Protein AF-A0A7W9EIJ4-F1 (afdb_monomer_lite)

InterPro domains:
  IPR002109 Glutaredoxin [PF00462] (8-67)
  IPR005183 Domain of unknown function DUF305, CopM-like [PF03713] (268-328)
  IPR009908 Methylamine utilisation protein, MauE [PF07291] (119-241)
  IPR012347 Ferritin-like [G3DSA:1.20.1260.10] (232-323)
  IPR014025 Glutaredoxin subgroup [PR00160] (9-27)
  IPR014025 Glutaredoxin subgroup [PR00160] (50-63)
  IPR014025 Glutaredoxin subgroup [PR00160] (64-77)
  IPR036249 Thioredoxin-like superfamily [SSF52833] (5-75)

Sequence (332 aa):
MTRTATLYRMVMPGHTCPYGLKARHLLRRKGYVVDDHWLTTREETDAFKAQYGVATTPQVFIDGERIGGHDDLRRFLGLKVADPKATTYRPVAILFALTALMALAASYAAYGDALTARAGEWFVAFSMVVLALLKLQNVDRFATMFLNYDLLARRWVRYGHVYPYAEGLAGLLMVAGIATWASVPIALFIGTIGAVSVFKAVYLDKRELKCACVGGDSNVPLGFVSLTENLMMIAMALWMTAGALGWTPHVAPPTAHGMTMPTSGDPDTAFMQGMIPHHRSAIDMAKVALRDGKDPDVRALAADVIRAQDAEIAQMQAWLARRGQPAGGMAH

pLDDT: mean 87.44, std 13.26, range [30.02, 98.31]

Foldseek 3Di:
DQWEKEKEFEDEVVDGDPQSVVQVVVCVVVRYDYRYHYDHDPVSVVVVCVVVVHPDDTWMDTPNHTQGTSQSSCVVVVHDDDDLLDADCVVVVVLLVVQLVVLLVVCCVQPVGSDDPSSVLSSLLSSLQVLLVQCVVDQVLLLVQCCVFQPVCVVPVVCSSCLSVLSNVLSVCSNVVHPLVRSLVSLQVSLVSQLVRLCCVCVVVVDFGADSSRNNSHSHTNRPSSNVSSVSSNVSSVVSVCVVVVNDPPPRRVDPFQDPQDPDPDPVLSVLLRLLRVLVVLLVVLVCCCVPNDDPVSVVVSVVSNVVSVVSNVVSCVVCVVVVHHNNDDDD

Radius of gyration: 30.46 Å; chains: 1; bounding box: 67×41×87 Å

Organism: NCBI:txid1241761

Secondary structure (DSSP, 8-state):
--EEEEEEEEEETTEE-HHHHHHHHHHHHTTEEEEEEEE-SHHHHHHHHHHHT-SSS-EEEETTEEEESHHHHHHHTTPPPP-TTS---HHHHHHHHHHHHHHHHHHHHHHS-SS-HHHHHHHHHHHHHHHHHHHHTTHHHHHHHHTTT-HHHHH-HHHHHHHHHHHHHHHHHHHHT--HHHHHHHHHHHHHHHHHHHIIIIIIS----B-GGG-S----BHHHHHHHHHHHHHHHHHHHHHHHTT-S-----S--TT------SSHHHHHHHHHHHHHHHHHHHHHHHHHH---HHHHHHHHHHHHHHHHHHHHHHHHHHTTT--------

Structure (mmCIF, N/CA/C/O backbone):
data_AF-A0A7W9EIJ4-F1
#
_entry.id   AF-A0A7W9EIJ4-F1
#
loop_
_atom_site.group_PDB
_atom_site.id
_atom_site.type_symbol
_atom_site.label_atom_id
_atom_site.label_alt_id
_atom_site.label_comp_id
_atom_site.label_asym_id
_atom_site.label_entity_id
_atom_site.label_seq_id
_atom_site.pdbx_PDB_ins_code
_atom_site.Cartn_x
_atom_site.Cartn_y
_atom_site.Cartn_z
_atom_site.occupancy
_atom_site.B_iso_or_equiv
_atom_site.auth_seq_id
_atom_site.auth_comp_id
_atom_site.auth_asym_id
_atom_site.auth_atom_id
_atom_site.pdbx_PDB_model_num
ATOM 1 N N . MET A 1 1 ? -7.749 14.554 48.261 1.00 63.03 1 MET A N 1
ATOM 2 C CA . MET A 1 1 ? -8.681 13.410 48.188 1.00 63.03 1 MET A CA 1
ATOM 3 C C . MET A 1 1 ? -8.176 12.451 47.131 1.00 63.03 1 MET A C 1
ATOM 5 O O . MET A 1 1 ? -7.943 12.874 46.003 1.00 63.03 1 MET A O 1
ATOM 9 N N . THR A 1 2 ? -7.924 11.204 47.511 1.00 74.44 2 THR A N 1
ATOM 10 C CA . THR A 1 2 ? -7.477 10.150 46.598 1.00 74.44 2 THR A CA 1
ATOM 11 C C . THR A 1 2 ? -8.658 9.757 45.718 1.00 74.44 2 THR A C 1
ATOM 13 O O . THR A 1 2 ? -9.680 9.327 46.240 1.00 74.44 2 THR A O 1
ATOM 16 N N . ARG A 1 3 ? -8.560 9.955 44.400 1.00 88.44 3 ARG A N 1
ATOM 17 C CA . ARG A 1 3 ? -9.637 9.570 43.478 1.00 88.44 3 ARG A CA 1
ATOM 18 C C . ARG A 1 3 ? -9.568 8.065 43.254 1.00 88.44 3 ARG A C 1
ATOM 20 O O . ARG A 1 3 ? -8.516 7.568 42.854 1.00 88.44 3 ARG A O 1
ATOM 27 N N . THR A 1 4 ? -10.649 7.344 43.515 1.00 93.69 4 THR A N 1
ATOM 28 C CA . THR A 1 4 ? -10.731 5.892 43.313 1.00 93.69 4 THR A CA 1
ATOM 29 C C . THR A 1 4 ? -11.574 5.578 42.081 1.00 93.69 4 THR A C 1
ATOM 31 O O . THR A 1 4 ? -12.475 6.328 41.714 1.00 93.69 4 THR A O 1
ATOM 34 N N . ALA A 1 5 ? -11.240 4.493 41.390 1.00 96.00 5 ALA A N 1
ATOM 35 C CA . ALA A 1 5 ? -12.020 3.993 40.267 1.00 96.00 5 ALA A CA 1
ATOM 36 C C . ALA A 1 5 ? -12.048 2.468 40.303 1.00 96.00 5 ALA A C 1
ATOM 38 O O . ALA A 1 5 ? -10.995 1.844 40.432 1.00 96.00 5 ALA A O 1
ATOM 39 N N . THR A 1 6 ? -13.223 1.877 40.134 1.00 97.06 6 THR A N 1
ATOM 40 C CA . THR A 1 6 ? -13.386 0.426 40.020 1.00 97.06 6 THR A CA 1
ATOM 41 C C . THR A 1 6 ? -13.463 0.048 38.547 1.00 97.06 6 THR A C 1
ATOM 43 O O . THR A 1 6 ? -14.187 0.661 37.763 1.00 97.06 6 THR A O 1
ATOM 46 N N . LEU A 1 7 ? -12.684 -0.948 38.142 1.00 96.44 7 LEU A N 1
ATOM 47 C CA . LEU A 1 7 ? -12.596 -1.423 36.769 1.00 96.44 7 LEU A CA 1
ATOM 48 C C . LEU A 1 7 ? -12.896 -2.915 36.734 1.00 96.44 7 LEU A C 1
ATOM 50 O O . LEU A 1 7 ? -12.119 -3.700 37.258 1.00 96.44 7 LEU A O 1
ATOM 54 N N . TYR A 1 8 ? -13.951 -3.299 36.024 1.00 96.50 8 TYR A N 1
ATOM 55 C CA . TYR A 1 8 ? -14.236 -4.694 35.704 1.00 96.50 8 TYR A CA 1
ATOM 56 C C . TYR A 1 8 ? -13.719 -5.006 34.303 1.00 96.50 8 TYR A C 1
ATOM 58 O O . TYR A 1 8 ? -14.114 -4.355 33.328 1.00 96.50 8 TYR A O 1
ATOM 66 N N . ARG A 1 9 ? -12.824 -5.989 34.168 1.00 95.44 9 ARG A N 1
ATOM 67 C CA . ARG A 1 9 ? -12.266 -6.399 32.868 1.00 95.44 9 ARG A CA 1
ATOM 68 C C . ARG A 1 9 ? -12.019 -7.900 32.788 1.00 95.44 9 ARG A C 1
ATOM 70 O O . ARG A 1 9 ? -11.660 -8.530 33.772 1.00 95.44 9 ARG A O 1
ATOM 77 N N . MET A 1 10 ? -12.118 -8.448 31.579 1.00 93.69 10 MET A N 1
ATOM 78 C CA . MET A 1 10 ? -11.811 -9.859 31.336 1.00 93.69 10 MET A CA 1
ATOM 79 C C . MET A 1 10 ? -10.308 -10.137 31.438 1.00 93.69 10 MET A C 1
ATOM 81 O O . MET A 1 10 ? -9.500 -9.486 30.754 1.00 93.69 10 MET A O 1
ATOM 85 N N . VAL A 1 11 ? -9.960 -11.129 32.258 1.00 93.44 11 VAL A N 1
ATOM 86 C CA . VAL A 1 11 ? -8.610 -11.682 32.434 1.00 93.44 11 VAL A CA 1
ATOM 87 C C . VAL A 1 11 ? -8.733 -13.196 32.569 1.00 93.44 11 VAL A C 1
ATOM 89 O O . VAL A 1 11 ? -8.741 -13.740 33.667 1.00 93.44 11 VAL A O 1
ATOM 92 N N . MET A 1 12 ? -8.867 -13.874 31.435 1.00 91.38 12 MET A N 1
ATOM 93 C CA . MET A 1 12 ? -8.985 -15.331 31.371 1.00 91.38 12 MET A CA 1
ATOM 94 C C . MET A 1 12 ? -7.618 -15.953 31.043 1.00 91.38 12 MET A C 1
ATOM 96 O O . MET A 1 12 ? -6.751 -15.263 30.484 1.00 91.38 12 MET A O 1
ATOM 100 N N . PRO A 1 13 ? -7.406 -17.254 31.310 1.00 89.19 13 PRO A N 1
ATOM 101 C CA . PRO A 1 13 ? -6.219 -17.962 30.838 1.00 89.19 13 PRO A CA 1
ATOM 102 C C . PRO A 1 13 ? -6.041 -17.781 29.321 1.00 89.19 13 PRO A C 1
ATOM 104 O O . PRO A 1 13 ? -6.929 -18.100 28.536 1.00 89.19 13 PRO A O 1
ATOM 107 N N . GLY A 1 14 ? -4.915 -17.197 28.902 1.00 85.12 14 GLY A N 1
ATOM 108 C CA . GLY A 1 14 ? -4.609 -16.940 27.488 1.00 85.12 14 GLY A CA 1
ATOM 109 C C . GLY A 1 14 ? -5.366 -15.776 26.828 1.00 85.12 14 GLY A C 1
ATOM 110 O O . GLY A 1 14 ? -5.113 -15.489 25.659 1.00 85.12 14 GLY A O 1
ATOM 111 N N . HIS A 1 15 ? -6.251 -15.061 27.535 1.00 85.19 15 HIS A N 1
ATOM 112 C CA . HIS A 1 15 ? -6.995 -13.937 26.960 1.00 85.19 15 HIS A CA 1
ATOM 113 C C . HIS A 1 15 ? -7.136 -12.761 27.935 1.00 85.19 15 HIS A C 1
ATOM 115 O O . HIS A 1 15 ? -7.876 -12.814 28.916 1.00 85.19 15 HIS A O 1
ATOM 121 N N . THR A 1 16 ? -6.469 -11.647 27.625 1.00 87.75 16 THR A N 1
ATOM 122 C CA . THR A 1 16 ? -6.599 -10.382 28.365 1.00 87.75 16 THR A CA 1
ATOM 123 C C . THR A 1 16 ? -7.270 -9.330 27.496 1.00 87.75 16 THR A C 1
ATOM 125 O O . THR A 1 16 ? -6.800 -9.051 26.395 1.00 87.75 16 THR A O 1
ATOM 128 N N . CYS A 1 17 ? -8.327 -8.691 28.008 1.00 89.25 17 CYS A N 1
ATOM 129 C CA . CYS A 1 17 ? -9.032 -7.636 27.281 1.00 89.25 17 CYS A CA 1
ATOM 130 C C . CYS A 1 17 ? -8.118 -6.414 27.018 1.00 89.25 17 CYS A C 1
ATOM 132 O O . CYS A 1 17 ? -7.748 -5.712 27.972 1.00 89.25 17 CYS A O 1
ATOM 134 N N . PRO A 1 18 ? -7.811 -6.069 25.747 1.00 93.06 18 PRO A N 1
ATOM 135 C CA . PRO A 1 18 ? -6.939 -4.936 25.428 1.00 93.06 18 PRO A CA 1
ATOM 136 C C . PRO A 1 18 ? -7.525 -3.588 25.868 1.00 93.06 18 PRO A C 1
ATOM 138 O O . PRO A 1 18 ? -6.804 -2.712 26.345 1.00 93.06 18 PRO A O 1
ATOM 141 N N . TYR A 1 19 ? -8.844 -3.413 25.744 1.00 93.06 19 TYR A N 1
ATOM 142 C CA . TYR A 1 19 ? -9.528 -2.187 26.162 1.00 93.06 19 TYR A CA 1
ATOM 143 C C . TYR A 1 19 ? -9.568 -2.035 27.684 1.00 93.06 19 TYR A C 1
ATOM 145 O O . TYR A 1 19 ? -9.434 -0.916 28.179 1.00 93.06 19 TYR A O 1
ATOM 153 N N . GLY A 1 20 ? -9.663 -3.141 28.431 1.00 94.44 20 GLY A N 1
ATOM 154 C CA . GLY A 1 20 ? -9.533 -3.137 29.891 1.00 94.44 20 GLY A CA 1
ATOM 155 C C . GLY A 1 20 ? -8.155 -2.664 30.335 1.00 94.44 20 GLY A C 1
ATOM 156 O O . GLY A 1 20 ? -8.043 -1.793 31.196 1.00 94.44 20 GLY A O 1
ATOM 157 N N . LEU A 1 21 ? -7.099 -3.150 29.678 1.00 94.62 21 LEU A N 1
ATOM 158 C CA . LEU A 1 21 ? -5.735 -2.699 29.949 1.00 94.62 21 LEU A CA 1
ATOM 159 C C . LEU A 1 21 ? -5.548 -1.203 29.638 1.00 94.62 21 LEU A C 1
ATOM 161 O O . LEU A 1 21 ? -4.970 -0.472 30.448 1.00 94.62 21 LEU A O 1
ATOM 165 N N . LYS A 1 22 ? -6.084 -0.728 28.504 1.00 95.12 22 LYS A N 1
ATOM 166 C CA . LYS A 1 22 ? -6.071 0.699 28.135 1.00 95.12 22 LYS A CA 1
ATOM 167 C C . LYS A 1 22 ? -6.831 1.564 29.145 1.00 95.12 22 LYS A C 1
ATOM 169 O O . LYS A 1 22 ? -6.337 2.632 29.501 1.00 95.12 22 LYS A O 1
ATOM 174 N N . ALA A 1 23 ? -7.996 1.118 29.620 1.00 95.75 23 ALA A N 1
ATOM 175 C CA . ALA A 1 23 ? -8.781 1.820 30.636 1.00 95.75 23 ALA A CA 1
ATOM 176 C C . ALA A 1 23 ? -8.025 1.910 31.970 1.00 95.75 23 ALA A C 1
ATOM 178 O O . ALA A 1 23 ? -7.868 3.007 32.505 1.00 95.75 23 ALA A O 1
ATOM 179 N N . ARG A 1 24 ? -7.447 0.796 32.441 1.00 96.06 24 ARG A N 1
ATOM 180 C CA . ARG A 1 24 ? -6.616 0.758 33.655 1.00 96.06 24 ARG A CA 1
ATOM 181 C C . ARG A 1 24 ? -5.449 1.737 33.584 1.00 96.06 24 ARG A C 1
ATOM 183 O O . ARG A 1 24 ? -5.210 2.498 34.519 1.00 96.06 24 ARG A O 1
ATOM 190 N N . HIS A 1 25 ? -4.716 1.719 32.472 1.00 96.00 25 HIS A N 1
ATOM 191 C CA . HIS A 1 25 ? -3.575 2.608 32.269 1.00 96.00 25 HIS A CA 1
ATOM 192 C C . HIS A 1 25 ? -4.005 4.081 32.216 1.00 96.00 25 HIS A C 1
ATOM 194 O O . HIS A 1 25 ? -3.347 4.943 32.797 1.00 96.00 25 HIS A O 1
ATOM 200 N N . LEU A 1 26 ? -5.123 4.378 31.549 1.00 95.38 26 LEU A N 1
ATOM 201 C CA . LEU A 1 26 ? -5.664 5.731 31.461 1.00 95.38 26 LEU A CA 1
ATOM 202 C C . LEU A 1 26 ? -6.074 6.284 32.836 1.00 95.38 26 LEU A C 1
ATOM 204 O O . LEU A 1 26 ? -5.702 7.411 33.160 1.00 95.38 26 LEU A O 1
ATOM 208 N N . LEU A 1 27 ? -6.776 5.486 33.645 1.00 95.75 27 LEU A N 1
ATOM 209 C CA . LEU A 1 27 ? -7.162 5.843 35.013 1.00 95.75 27 LEU A CA 1
ATOM 210 C C . LEU A 1 27 ? -5.932 6.149 35.877 1.00 95.75 27 LEU A C 1
ATOM 212 O O . LEU A 1 27 ? -5.838 7.233 36.453 1.00 95.75 27 LEU A O 1
ATOM 216 N N . ARG A 1 28 ? -4.933 5.253 35.878 1.00 95.50 28 ARG A N 1
ATOM 217 C CA . ARG A 1 28 ? -3.674 5.464 36.613 1.00 95.50 28 ARG A CA 1
ATOM 218 C C . ARG A 1 28 ? -2.953 6.740 36.173 1.00 95.50 28 ARG A C 1
ATOM 220 O O . ARG A 1 28 ? -2.532 7.525 37.015 1.00 95.50 28 ARG A O 1
ATOM 227 N N . ARG A 1 29 ? -2.872 7.009 34.862 1.00 95.81 29 ARG A N 1
ATOM 228 C CA . ARG A 1 29 ? -2.249 8.235 34.323 1.00 95.81 29 ARG A CA 1
ATOM 229 C C . ARG A 1 29 ? -2.971 9.516 34.762 1.00 95.81 29 ARG A C 1
ATOM 231 O O . ARG A 1 29 ? -2.346 10.569 34.832 1.00 95.81 29 ARG A O 1
ATOM 238 N N . LYS A 1 30 ? -4.276 9.447 35.033 1.00 94.31 30 LYS A N 1
ATOM 239 C CA . LYS A 1 30 ? -5.084 10.569 35.537 1.00 94.31 30 LYS A CA 1
ATOM 240 C C . LYS A 1 30 ? -5.108 10.666 37.069 1.00 94.31 30 LYS A C 1
ATOM 242 O O . LYS A 1 30 ? -5.844 11.494 37.597 1.00 94.31 30 LYS A O 1
ATOM 247 N N . GLY A 1 31 ? -4.292 9.869 37.763 1.00 94.06 31 GLY A N 1
ATOM 248 C CA . GLY A 1 31 ? -4.137 9.919 39.217 1.00 94.06 31 GLY A CA 1
ATOM 249 C C . GLY A 1 31 ? -5.195 9.139 39.997 1.00 94.06 31 GLY A C 1
ATOM 250 O O . GLY A 1 31 ? -5.331 9.364 41.196 1.00 94.06 31 GLY A O 1
ATOM 251 N N . TYR A 1 32 ? -5.945 8.244 39.343 1.00 95.44 32 TYR A N 1
ATOM 252 C CA . TYR A 1 32 ? -6.884 7.362 40.035 1.00 95.44 32 TYR A CA 1
ATOM 253 C C . TYR A 1 32 ? -6.162 6.155 40.637 1.00 95.44 32 TYR A C 1
ATOM 255 O O . TYR A 1 32 ? -5.349 5.503 39.972 1.00 95.44 32 TYR A O 1
ATOM 263 N N . VAL A 1 33 ? -6.528 5.810 41.868 1.00 95.06 33 VAL A N 1
ATOM 264 C CA . VAL A 1 33 ? -6.265 4.492 42.450 1.00 95.06 33 VAL A CA 1
ATOM 265 C C . VAL A 1 33 ? -7.294 3.530 41.872 1.00 95.06 33 VAL A C 1
ATOM 267 O O . VAL A 1 33 ? -8.496 3.728 42.039 1.00 95.06 33 VAL A O 1
ATOM 270 N N . VAL A 1 34 ? -6.817 2.527 41.136 1.00 95.81 34 VAL A N 1
ATOM 271 C CA . VAL A 1 34 ? -7.685 1.600 40.404 1.00 95.81 34 VAL A CA 1
ATOM 272 C C . VAL A 1 34 ? -7.869 0.318 41.197 1.00 95.81 34 VAL A C 1
ATOM 274 O O . VAL A 1 34 ? -6.896 -0.408 41.403 1.00 95.81 34 VAL A O 1
ATOM 277 N N . ASP A 1 35 ? -9.113 0.044 41.559 1.00 95.94 35 ASP A N 1
ATOM 278 C CA . ASP A 1 35 ? -9.588 -1.243 42.047 1.00 95.94 35 ASP A CA 1
ATOM 279 C C . ASP A 1 35 ? -9.933 -2.134 40.836 1.00 95.94 35 ASP A C 1
ATOM 281 O O . ASP A 1 35 ? -10.891 -1.875 40.108 1.00 95.94 35 ASP A O 1
ATOM 285 N N . ASP A 1 36 ? -9.068 -3.104 40.526 1.00 95.12 36 ASP A N 1
ATOM 286 C CA . ASP A 1 36 ? -9.065 -3.870 39.266 1.00 95.12 36 ASP A CA 1
ATOM 287 C C . ASP A 1 36 ? -9.700 -5.256 39.467 1.00 95.12 36 ASP A C 1
ATOM 289 O O . ASP A 1 36 ? -9.018 -6.199 39.863 1.00 95.12 36 ASP A O 1
ATOM 293 N N . HIS A 1 37 ? -10.994 -5.376 39.162 1.00 95.19 37 HIS A N 1
ATOM 294 C CA . HIS A 1 37 ? -11.785 -6.606 39.265 1.00 95.19 37 HIS A CA 1
ATOM 295 C C . HIS A 1 37 ? -11.682 -7.425 37.981 1.00 95.19 37 HIS A C 1
ATOM 297 O O . HIS A 1 37 ? -11.962 -6.947 36.873 1.00 95.19 37 HIS A O 1
ATOM 303 N N . TRP A 1 38 ? -11.254 -8.676 38.119 1.00 95.69 38 TRP A N 1
ATOM 304 C CA . TRP A 1 38 ? -11.012 -9.560 36.985 1.00 95.69 38 TRP A CA 1
ATOM 305 C C . TRP A 1 38 ? -12.171 -10.514 36.793 1.00 95.69 38 TRP A C 1
ATOM 307 O O . TRP A 1 38 ? -12.481 -11.285 37.686 1.00 95.69 38 TRP A O 1
ATOM 317 N N . LEU A 1 39 ? -12.726 -10.499 35.586 1.00 94.44 39 LEU A N 1
ATOM 318 C CA . LEU A 1 39 ? -13.671 -11.504 35.125 1.00 94.44 39 LEU A CA 1
ATOM 319 C C . LEU A 1 39 ? -12.850 -12.629 34.487 1.00 94.44 39 LEU A C 1
ATOM 321 O O . LEU A 1 39 ? -12.2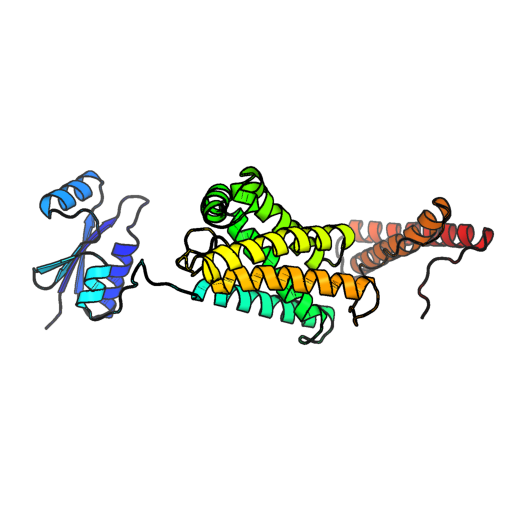67 -12.455 33.410 1.00 94.44 39 LEU A O 1
ATOM 325 N N . THR A 1 40 ? -12.721 -13.739 35.202 1.00 94.50 40 THR A N 1
ATOM 326 C CA . THR A 1 40 ? -11.776 -14.828 34.901 1.00 94.50 40 THR A CA 1
ATOM 327 C C . THR A 1 40 ? -12.394 -15.974 34.111 1.00 94.50 40 THR A C 1
ATOM 329 O O . THR A 1 40 ? -11.665 -16.770 33.515 1.00 94.50 40 THR A O 1
ATOM 332 N N . THR A 1 41 ? -13.726 -16.022 34.038 1.00 93.81 41 THR A N 1
ATOM 333 C CA . THR A 1 41 ? -14.488 -17.009 33.262 1.00 93.81 41 THR A CA 1
ATOM 334 C C . THR A 1 41 ? -15.502 -16.338 32.333 1.00 93.81 41 THR A C 1
ATOM 336 O O . THR A 1 41 ? -15.840 -15.154 32.481 1.00 93.81 41 THR A O 1
ATOM 339 N N . ARG A 1 42 ? -15.990 -17.085 31.335 1.00 91.19 42 ARG A N 1
ATOM 340 C CA . ARG A 1 42 ? -17.031 -16.595 30.421 1.00 91.19 42 ARG A CA 1
ATOM 341 C C . ARG A 1 42 ? -18.359 -16.447 31.157 1.00 91.19 42 ARG A C 1
ATOM 343 O O . ARG A 1 42 ? -19.038 -15.448 30.963 1.00 91.19 42 ARG A O 1
ATOM 350 N N . GLU A 1 43 ? -18.671 -17.390 32.033 1.00 94.00 43 GLU A N 1
ATOM 351 C CA . GLU A 1 43 ? -19.866 -17.413 32.871 1.00 94.00 43 GLU A CA 1
ATOM 352 C C . GLU A 1 43 ? -19.908 -16.183 33.781 1.00 94.00 43 GLU A C 1
ATOM 354 O O . GLU A 1 43 ? -20.916 -15.488 33.826 1.00 94.00 43 GLU A O 1
ATOM 359 N N . GLU A 1 44 ? -18.790 -15.851 34.432 1.00 94.06 44 GLU A N 1
ATOM 360 C CA . GLU A 1 44 ? -18.657 -14.639 35.247 1.00 94.06 44 GLU A CA 1
ATOM 361 C C . GLU A 1 44 ? -18.811 -13.369 34.401 1.00 94.06 44 GLU A C 1
ATOM 363 O O . GLU A 1 44 ? -19.486 -12.420 34.798 1.00 94.06 44 GLU A O 1
ATOM 368 N N . THR A 1 45 ? -18.228 -13.358 33.200 1.00 92.44 45 THR A N 1
ATOM 369 C CA . THR A 1 45 ? -18.349 -12.227 32.273 1.00 92.44 45 THR A CA 1
ATOM 370 C C . THR A 1 45 ? -19.793 -12.017 31.821 1.00 92.44 45 THR A C 1
ATOM 372 O O . THR A 1 45 ? -20.271 -10.883 31.781 1.00 92.44 45 THR A O 1
ATOM 375 N N . ASP A 1 46 ? -20.490 -13.092 31.465 1.00 94.31 46 ASP A N 1
ATOM 376 C CA . ASP A 1 46 ? -21.864 -13.041 30.976 1.00 94.31 46 ASP A CA 1
ATOM 377 C C . ASP A 1 46 ? -22.844 -12.746 32.130 1.00 94.31 46 ASP A C 1
ATOM 379 O O . ASP A 1 46 ? -23.767 -11.950 31.952 1.00 94.31 46 ASP A O 1
ATOM 383 N N . ALA A 1 47 ? -22.578 -13.250 33.342 1.00 95.25 47 ALA A N 1
ATOM 384 C CA . ALA A 1 47 ? -23.300 -12.879 34.559 1.00 95.25 47 ALA A CA 1
ATOM 385 C C . ALA A 1 47 ? -23.126 -11.391 34.899 1.00 95.25 47 ALA A C 1
ATOM 387 O O . ALA A 1 47 ? -24.112 -10.701 35.148 1.00 95.25 47 ALA A O 1
ATOM 388 N N . PHE A 1 48 ? -21.899 -10.864 34.834 1.00 95.25 48 PHE A N 1
ATOM 389 C CA . PHE A 1 48 ? -21.624 -9.440 35.032 1.00 95.25 48 PHE A CA 1
ATOM 390 C C . PHE A 1 48 ? -22.366 -8.576 34.001 1.00 95.25 48 PHE A C 1
ATOM 392 O O . PHE A 1 48 ? -23.016 -7.586 34.345 1.00 95.25 48 PHE A O 1
ATOM 399 N N . LYS A 1 49 ? -22.318 -8.966 32.721 1.00 94.50 49 LYS A N 1
ATOM 400 C CA . LYS A 1 49 ? -23.054 -8.283 31.649 1.00 94.50 49 LYS A CA 1
ATOM 401 C C . LYS A 1 49 ? -24.557 -8.270 31.900 1.00 94.50 49 LYS A C 1
ATOM 403 O O . LYS A 1 49 ? -25.177 -7.225 31.717 1.00 94.50 49 LYS A O 1
ATOM 408 N N . ALA A 1 50 ? -25.125 -9.391 32.340 1.00 95.19 50 ALA A N 1
ATOM 409 C CA . ALA A 1 50 ? -26.540 -9.496 32.676 1.00 95.19 50 ALA A CA 1
ATOM 410 C C . ALA A 1 50 ? -26.902 -8.631 33.893 1.00 95.19 50 ALA A C 1
ATOM 412 O O . ALA A 1 50 ? -27.846 -7.849 33.820 1.00 95.19 50 ALA A O 1
ATOM 413 N N . GLN A 1 51 ? -26.112 -8.703 34.969 1.00 94.31 51 GLN A N 1
ATOM 414 C CA . GLN A 1 51 ? -26.324 -7.945 36.204 1.00 94.31 51 GLN A CA 1
ATOM 415 C C . GLN A 1 51 ? -26.356 -6.434 35.958 1.00 94.31 51 GLN A C 1
ATOM 417 O O . GLN A 1 51 ? -27.219 -5.736 36.484 1.00 94.31 51 GLN A O 1
ATOM 422 N N . TYR A 1 52 ? -25.420 -5.923 35.156 1.00 92.12 52 TYR A N 1
ATOM 423 C CA . TYR A 1 52 ? -25.323 -4.492 34.870 1.00 92.12 52 TYR A CA 1
ATOM 424 C C . TYR A 1 52 ? -26.044 -4.081 33.576 1.00 92.12 52 TYR A C 1
ATOM 426 O O . TYR A 1 52 ? -26.050 -2.897 33.239 1.00 92.12 52 TYR A O 1
ATOM 434 N N . GLY A 1 53 ? -26.648 -5.011 32.833 1.00 93.94 53 GLY A N 1
ATOM 435 C CA . GLY A 1 53 ? -27.320 -4.727 31.561 1.00 93.94 53 GLY A CA 1
ATOM 436 C C . GLY A 1 53 ? -26.391 -4.119 30.501 1.00 93.94 53 GLY A C 1
ATOM 437 O O . GLY A 1 53 ? -26.767 -3.165 29.821 1.00 93.94 53 GLY A O 1
ATOM 438 N N . VAL A 1 54 ? -25.155 -4.615 30.390 1.00 92.50 54 VAL A N 1
ATOM 439 C CA . VAL A 1 54 ? -24.143 -4.119 29.439 1.00 92.50 54 VAL A CA 1
ATOM 440 C C . VAL A 1 54 ? -23.781 -5.181 28.408 1.00 92.50 54 VAL A C 1
ATOM 442 O O . VAL A 1 54 ? -23.661 -6.359 28.722 1.00 92.50 54 VAL A O 1
ATOM 445 N N . ALA A 1 55 ? -23.544 -4.771 27.162 1.00 90.62 55 ALA A N 1
ATOM 446 C CA . ALA A 1 55 ? -23.164 -5.704 26.098 1.00 90.62 55 ALA A CA 1
ATOM 447 C C . ALA A 1 55 ? -21.669 -6.081 26.127 1.00 90.62 55 ALA A C 1
ATOM 449 O O . ALA A 1 55 ? -21.269 -7.140 25.638 1.00 90.62 55 ALA A O 1
ATOM 450 N N . THR A 1 56 ? -20.820 -5.209 26.675 1.00 91.69 56 THR A N 1
ATOM 451 C CA . THR A 1 56 ? -19.362 -5.305 26.547 1.00 91.69 56 THR A CA 1
ATOM 452 C C . THR A 1 56 ? -18.646 -5.042 27.866 1.00 91.69 56 THR A C 1
ATOM 454 O O . THR A 1 56 ? -19.170 -4.417 28.784 1.00 91.69 56 THR A O 1
ATOM 457 N N . THR A 1 57 ? -17.406 -5.513 27.941 1.00 91.56 57 THR A N 1
ATOM 458 C CA . THR A 1 57 ? -16.428 -5.178 28.984 1.00 91.56 57 THR A CA 1
ATOM 459 C C . THR A 1 57 ? -15.179 -4.606 28.296 1.00 91.56 57 THR A C 1
ATOM 461 O O . THR A 1 57 ? -14.904 -4.995 27.157 1.00 91.56 57 THR A O 1
ATOM 464 N N . PRO A 1 58 ? -14.380 -3.734 28.932 1.00 95.62 58 PRO A N 1
ATOM 465 C CA . PRO A 1 58 ? -14.412 -3.372 30.348 1.00 95.62 58 PRO A CA 1
ATOM 466 C C . PRO A 1 58 ? -15.569 -2.448 30.725 1.00 95.62 58 PRO A C 1
ATOM 468 O O . PRO A 1 58 ? -16.126 -1.788 29.854 1.00 95.62 58 PRO A O 1
ATOM 471 N N . GLN A 1 59 ? -15.862 -2.370 32.021 1.00 97.00 59 GLN A N 1
ATOM 472 C CA . GLN A 1 59 ? -16.740 -1.355 32.601 1.00 97.00 59 GLN A CA 1
ATOM 473 C C . GLN A 1 59 ? -16.019 -0.619 33.728 1.00 97.00 59 GLN A C 1
ATOM 475 O O . GLN A 1 59 ? -15.379 -1.242 34.576 1.00 97.00 59 GLN A O 1
ATOM 480 N N . VAL A 1 60 ? -16.105 0.708 33.707 1.00 96.94 60 VAL A N 1
ATOM 481 C CA . VAL A 1 60 ? -15.456 1.609 34.661 1.00 96.94 60 VAL A CA 1
ATOM 482 C C . VAL A 1 60 ? -16.512 2.280 35.527 1.00 96.94 60 VAL A C 1
ATOM 484 O O . VAL A 1 60 ? -17.508 2.789 35.011 1.00 96.94 60 VAL A O 1
ATOM 487 N N . PHE A 1 61 ? -16.250 2.322 36.828 1.00 96.31 61 PHE A N 1
ATOM 488 C CA . PHE A 1 61 ? -17.044 3.015 37.831 1.00 96.31 61 PHE A CA 1
ATOM 489 C C . PHE A 1 61 ? -16.159 4.026 38.561 1.00 96.31 61 PHE A C 1
ATOM 491 O O . PHE A 1 61 ? -15.023 3.713 38.923 1.00 96.31 61 PHE A O 1
ATOM 498 N N . ILE A 1 62 ? -16.657 5.243 38.757 1.00 94.56 62 ILE A N 1
ATOM 499 C CA . ILE A 1 62 ? -15.971 6.320 39.484 1.00 94.56 62 ILE A CA 1
ATOM 500 C C . ILE A 1 62 ? -16.988 6.910 40.455 1.00 94.56 62 ILE A C 1
ATOM 502 O O . ILE A 1 62 ? -18.114 7.180 40.054 1.00 94.56 62 ILE A O 1
ATOM 506 N N . ASP A 1 63 ? -16.611 7.052 41.726 1.00 89.38 63 ASP A N 1
ATOM 507 C CA . ASP A 1 63 ? -17.488 7.575 42.787 1.00 89.38 63 ASP A CA 1
ATOM 508 C C . ASP A 1 63 ? -18.846 6.838 42.895 1.00 89.38 63 ASP A C 1
ATOM 510 O O . ASP A 1 63 ? -19.867 7.412 43.256 1.00 89.38 63 ASP A O 1
ATOM 514 N N . GLY A 1 64 ? -18.860 5.537 42.574 1.00 85.88 64 GLY A N 1
ATOM 515 C CA . GLY A 1 64 ? -20.061 4.689 42.584 1.00 85.88 64 GLY A CA 1
ATOM 516 C C . GLY A 1 64 ? -20.928 4.782 41.323 1.00 85.88 64 GLY A C 1
ATOM 517 O O . GLY A 1 64 ? -21.795 3.933 41.118 1.00 85.88 64 GLY A O 1
ATOM 518 N N . GLU A 1 65 ? -20.664 5.739 40.433 1.00 92.38 65 GLU A N 1
ATOM 519 C CA . GLU A 1 65 ? -21.386 5.892 39.172 1.00 92.38 65 GLU A CA 1
ATOM 520 C C . GLU A 1 65 ? -20.726 5.101 38.040 1.00 92.38 65 GLU A C 1
ATOM 522 O O . GLU A 1 65 ? -19.501 5.083 37.879 1.00 92.38 65 GLU A O 1
ATOM 527 N N . ARG A 1 66 ? -21.548 4.448 37.210 1.00 94.50 66 ARG A N 1
ATOM 528 C CA . ARG A 1 66 ? -21.065 3.725 36.031 1.00 94.50 66 ARG A CA 1
ATOM 529 C C . ARG A 1 66 ? -20.738 4.706 34.913 1.00 94.50 66 ARG A C 1
ATOM 531 O O . ARG A 1 66 ? -21.638 5.256 34.285 1.00 94.50 66 ARG A O 1
ATOM 538 N N . ILE A 1 67 ? -19.454 4.817 34.593 1.00 95.31 67 ILE A N 1
ATOM 539 C CA . ILE A 1 67 ? -18.966 5.630 33.478 1.00 95.31 67 ILE A CA 1
ATOM 540 C C . ILE A 1 67 ? -19.166 4.913 32.143 1.00 95.31 67 ILE A C 1
ATOM 542 O O . ILE A 1 67 ? -19.540 5.545 31.162 1.00 95.31 67 ILE A O 1
ATOM 546 N N . GLY A 1 68 ? -18.940 3.597 32.103 1.00 94.62 68 GLY A N 1
ATOM 547 C CA . GLY A 1 68 ? -19.117 2.785 30.898 1.00 94.62 68 GLY A CA 1
ATOM 548 C C . GLY A 1 68 ? -17.827 2.125 30.416 1.00 94.62 68 GLY A C 1
ATOM 549 O O . GLY A 1 68 ? -16.959 1.754 31.211 1.00 94.62 68 GLY A O 1
ATOM 550 N N . GLY A 1 69 ? -17.698 1.969 29.098 1.00 94.00 69 GLY A N 1
ATOM 551 C CA . GLY A 1 69 ? -16.543 1.340 28.463 1.00 94.00 69 GLY A CA 1
ATOM 552 C C . GLY A 1 69 ? -15.304 2.238 28.389 1.00 94.00 69 GLY A C 1
ATOM 553 O O . GLY A 1 69 ? -15.237 3.330 28.951 1.00 94.00 69 GLY A O 1
ATOM 554 N N . HIS A 1 70 ? -14.290 1.794 27.638 1.00 93.06 70 HIS A N 1
ATOM 555 C CA . HIS A 1 70 ? -13.062 2.580 27.458 1.00 93.06 70 HIS A CA 1
ATOM 556 C C . HIS A 1 70 ? -13.318 3.941 26.792 1.00 93.06 70 HIS A C 1
ATOM 558 O O . HIS A 1 70 ? -12.723 4.942 27.192 1.00 93.06 70 HIS A O 1
ATOM 564 N N . ASP A 1 71 ? -14.192 3.987 25.788 1.00 91.56 71 ASP A N 1
ATOM 565 C CA . ASP A 1 71 ? -14.508 5.231 25.087 1.00 91.56 71 ASP A CA 1
ATOM 566 C C . ASP A 1 71 ? -15.317 6.185 25.967 1.00 91.56 71 ASP A C 1
ATOM 568 O O . ASP A 1 71 ? -15.036 7.382 25.979 1.00 91.56 71 ASP A O 1
ATOM 572 N N . ASP A 1 72 ? -16.245 5.672 26.773 1.00 92.88 72 ASP A N 1
ATOM 573 C CA . ASP A 1 72 ? -17.009 6.486 27.722 1.00 92.88 72 ASP A CA 1
ATOM 574 C C . ASP A 1 72 ? -16.101 7.072 28.803 1.00 92.88 72 ASP A C 1
ATOM 576 O O . ASP A 1 72 ? -16.163 8.268 29.078 1.00 92.88 72 ASP A O 1
ATOM 580 N N . LEU A 1 73 ? -15.147 6.282 29.311 1.00 94.44 73 LEU A N 1
ATOM 581 C CA . LEU A 1 73 ? -14.098 6.777 30.203 1.00 94.44 73 LEU A CA 1
ATOM 582 C C . LEU A 1 73 ? -13.286 7.910 29.558 1.00 94.44 73 LEU A C 1
ATOM 584 O O . LEU A 1 73 ? -12.961 8.902 30.212 1.00 94.44 73 LEU A O 1
ATOM 588 N N . ARG A 1 74 ? -12.937 7.795 28.272 1.00 94.31 74 ARG A N 1
ATOM 589 C CA . ARG A 1 74 ? -12.240 8.880 27.566 1.00 94.31 74 ARG A CA 1
ATOM 590 C C . ARG A 1 74 ? -13.103 10.139 27.494 1.00 94.31 74 ARG A C 1
ATOM 592 O O . ARG A 1 74 ? -12.567 11.211 27.769 1.00 94.31 74 ARG A O 1
ATOM 599 N N . ARG A 1 75 ? -14.401 10.018 27.178 1.00 93.00 75 ARG A N 1
ATOM 600 C CA . ARG A 1 75 ? -15.341 11.158 27.162 1.00 93.00 75 ARG A CA 1
ATOM 601 C C . ARG A 1 75 ? -15.443 11.808 28.538 1.00 93.00 75 ARG A C 1
ATOM 603 O O . ARG A 1 75 ? -15.279 13.019 28.634 1.00 93.00 75 ARG A O 1
ATOM 610 N N . PHE A 1 76 ? -15.617 11.006 29.588 1.00 93.44 76 PHE A N 1
ATOM 611 C CA . PHE A 1 76 ? -15.684 11.465 30.977 1.00 93.44 76 PHE A CA 1
ATOM 612 C C . PHE A 1 76 ? -14.442 12.268 31.386 1.00 93.44 76 PHE A C 1
ATOM 614 O O . PHE A 1 76 ? -14.538 13.313 32.018 1.00 93.44 76 PHE A O 1
ATOM 621 N N . LEU A 1 77 ? -13.257 11.830 30.954 1.00 93.31 77 LEU A N 1
ATOM 622 C CA . LEU A 1 77 ? -11.988 12.514 31.228 1.00 93.31 77 LEU A CA 1
ATOM 623 C C . LEU A 1 77 ? -11.704 13.713 30.299 1.00 93.31 77 LEU A C 1
ATOM 625 O O . LEU A 1 77 ? -10.575 14.218 30.295 1.00 93.31 77 LEU A O 1
ATOM 629 N N . GLY A 1 78 ? -12.676 14.136 29.483 1.00 90.81 78 GLY A N 1
ATOM 630 C CA . GLY A 1 78 ? -12.544 15.241 28.529 1.00 90.81 78 GLY A CA 1
ATOM 631 C C . GLY A 1 78 ? -11.590 14.951 27.365 1.00 90.81 78 GLY A C 1
ATOM 632 O O . GLY A 1 78 ? -11.058 15.871 26.745 1.00 90.81 78 GLY A O 1
ATOM 633 N N . LEU A 1 79 ? -11.307 13.677 27.079 1.00 90.88 79 LEU A N 1
ATOM 634 C CA . LEU A 1 79 ? -10.423 13.274 25.989 1.00 90.88 79 LEU A CA 1
ATOM 635 C C . LEU A 1 79 ? -11.209 13.064 24.697 1.00 90.88 79 LEU A C 1
ATOM 637 O O . LEU A 1 79 ? -12.306 12.509 24.690 1.00 90.88 79 LEU A O 1
ATOM 641 N N . LYS A 1 80 ? -10.586 13.415 23.568 1.00 84.00 80 LYS A N 1
ATOM 642 C CA . LYS A 1 80 ? -11.138 13.108 22.245 1.00 84.00 80 LYS A CA 1
ATOM 643 C C . LYS A 1 80 ? -11.274 11.590 22.069 1.00 84.00 80 LYS A C 1
ATOM 645 O O . LYS A 1 80 ? -10.310 10.836 22.274 1.00 84.00 80 LYS A O 1
ATOM 650 N N . VAL A 1 81 ? -12.465 11.157 21.668 1.00 82.69 81 VAL A N 1
ATOM 651 C CA . VAL A 1 81 ? -12.762 9.793 21.216 1.00 82.69 81 VAL A CA 1
ATOM 652 C C . VAL A 1 81 ? -12.786 9.798 19.697 1.00 82.69 81 VAL A C 1
ATOM 654 O O . VAL A 1 81 ? -13.275 10.751 19.093 1.00 82.69 81 VAL A O 1
ATOM 657 N N . ALA A 1 82 ? -12.194 8.775 19.084 1.00 72.81 82 ALA A N 1
ATOM 658 C CA . ALA A 1 82 ? -12.229 8.640 17.637 1.00 72.81 82 ALA A CA 1
ATOM 659 C C . ALA A 1 82 ? -13.676 8.388 17.202 1.00 72.81 82 ALA A C 1
ATOM 661 O O . ALA A 1 82 ? -14.303 7.458 17.700 1.00 72.81 82 ALA A O 1
ATOM 662 N N . ASP A 1 83 ? -14.195 9.210 16.293 1.00 76.62 83 ASP A N 1
ATOM 663 C CA . ASP A 1 83 ? -15.456 8.917 15.621 1.00 76.62 83 ASP A CA 1
ATOM 664 C C . ASP A 1 83 ? -15.208 7.792 14.599 1.00 76.62 83 ASP A C 1
ATOM 666 O O . ASP A 1 83 ? -14.452 8.001 13.643 1.00 76.62 83 ASP A O 1
ATOM 670 N N . PRO A 1 84 ? -15.821 6.603 14.765 1.00 68.50 84 PRO A N 1
ATOM 671 C CA . PRO A 1 84 ? -15.651 5.488 13.839 1.00 68.50 84 PRO A CA 1
ATOM 672 C C . PRO A 1 84 ? -16.152 5.781 12.421 1.00 68.50 84 PRO A C 1
ATOM 674 O O . PRO A 1 84 ? -15.859 5.004 11.515 1.00 68.50 84 PRO A O 1
ATOM 677 N N . LYS A 1 85 ? -16.924 6.855 12.214 1.00 69.88 85 LYS A N 1
ATOM 678 C CA . LYS A 1 85 ? -17.438 7.275 10.904 1.00 69.88 85 LYS A CA 1
ATOM 679 C C . LYS A 1 85 ? -16.636 8.416 10.278 1.00 69.88 85 LYS A C 1
ATOM 681 O O . LYS A 1 85 ? -16.817 8.681 9.092 1.00 69.88 85 LYS A O 1
ATOM 686 N N . ALA A 1 86 ? -15.736 9.059 11.024 1.00 78.75 86 ALA A N 1
ATOM 687 C CA . ALA A 1 86 ? -14.945 10.161 10.495 1.00 78.75 86 ALA A CA 1
ATOM 688 C C . ALA A 1 86 ? -13.976 9.685 9.403 1.00 78.75 86 ALA A C 1
ATOM 690 O O . ALA A 1 86 ? -13.300 8.656 9.531 1.00 78.75 86 ALA A O 1
ATOM 691 N N . THR A 1 87 ? -13.886 10.469 8.329 1.00 80.38 87 THR A N 1
ATOM 692 C CA . THR A 1 87 ? -12.949 10.222 7.234 1.00 80.38 87 THR A CA 1
ATOM 693 C C . THR A 1 87 ? -11.514 10.507 7.657 1.00 80.38 87 THR A C 1
ATOM 695 O O . THR A 1 87 ? -11.248 11.495 8.343 1.00 80.38 87 THR A O 1
ATOM 698 N N . THR A 1 88 ? -10.565 9.685 7.210 1.00 83.56 88 THR A N 1
ATOM 699 C CA . THR A 1 88 ? -9.139 9.896 7.495 1.00 83.56 88 THR A CA 1
ATOM 700 C C . THR A 1 88 ? -8.277 9.653 6.266 1.00 83.56 88 THR A C 1
ATOM 702 O O . THR A 1 88 ? -8.437 8.651 5.582 1.00 83.56 88 THR A O 1
ATOM 705 N N . TYR A 1 89 ? -7.326 10.552 6.013 1.00 85.44 89 TYR A N 1
ATOM 706 C CA . TYR A 1 89 ? -6.304 10.393 4.972 1.00 85.44 89 TYR A CA 1
ATOM 707 C C . TYR A 1 89 ? -4.970 9.889 5.525 1.00 85.44 89 TYR A C 1
ATOM 709 O O . TYR A 1 89 ? -4.044 9.631 4.763 1.00 85.44 89 TYR A O 1
ATOM 717 N N . ARG A 1 90 ? -4.850 9.736 6.851 1.00 86.62 90 ARG A N 1
ATOM 718 C CA . ARG A 1 90 ? -3.579 9.410 7.509 1.00 86.62 90 ARG A CA 1
ATOM 719 C C . ARG A 1 90 ? -2.930 8.122 6.976 1.00 86.62 90 ARG A C 1
ATOM 721 O O . ARG A 1 90 ? -1.733 8.179 6.713 1.00 86.62 90 ARG A O 1
ATOM 728 N N . PRO A 1 91 ? -3.654 7.000 6.777 1.00 85.44 91 PRO A N 1
ATOM 729 C CA . PRO A 1 91 ? -3.041 5.783 6.240 1.00 85.44 91 PRO A CA 1
ATOM 730 C C . PRO A 1 91 ? -2.450 5.991 4.840 1.00 85.44 91 PRO A C 1
ATOM 732 O O . PRO A 1 91 ? -1.340 5.552 4.567 1.00 85.44 91 PRO A O 1
ATOM 735 N N . VAL A 1 92 ? -3.161 6.728 3.985 1.00 87.56 92 VAL A N 1
ATOM 736 C CA . VAL A 1 92 ? -2.738 7.025 2.610 1.00 87.56 92 VAL A CA 1
ATOM 737 C C . VAL A 1 92 ? -1.556 7.984 2.580 1.00 87.56 92 VAL A C 1
ATOM 739 O O . VAL A 1 92 ? -0.596 7.753 1.855 1.00 87.56 92 VAL A O 1
ATOM 742 N N . ALA A 1 93 ? -1.595 9.040 3.392 1.00 89.88 93 ALA A N 1
ATOM 743 C CA . ALA A 1 93 ? -0.498 9.995 3.485 1.00 89.88 93 ALA A CA 1
ATOM 744 C C . ALA A 1 93 ? 0.795 9.316 3.961 1.00 89.88 93 ALA A C 1
ATOM 746 O O . ALA A 1 93 ? 1.858 9.572 3.406 1.00 89.88 93 ALA A O 1
ATOM 747 N N . ILE A 1 94 ? 0.701 8.415 4.947 1.00 91.50 94 ILE A N 1
ATOM 748 C CA . ILE A 1 94 ? 1.848 7.626 5.417 1.00 91.50 94 ILE A CA 1
ATOM 749 C C . ILE A 1 94 ? 2.354 6.696 4.313 1.00 91.50 94 ILE A C 1
ATOM 751 O O . ILE A 1 94 ? 3.561 6.619 4.115 1.00 91.50 94 ILE A O 1
ATOM 755 N N . LEU A 1 95 ? 1.455 6.026 3.583 1.00 92.62 95 LEU A N 1
ATOM 756 C CA . LEU A 1 95 ? 1.826 5.156 2.467 1.00 92.62 95 LEU A CA 1
ATOM 757 C C . LEU A 1 95 ? 2.646 5.916 1.424 1.00 92.62 95 LEU A C 1
ATOM 759 O O . LEU A 1 95 ? 3.775 5.521 1.153 1.00 92.62 95 LEU A O 1
ATOM 763 N N . PHE A 1 96 ? 2.121 7.024 0.892 1.00 94.12 96 PHE A N 1
ATOM 764 C CA . PHE A 1 96 ? 2.828 7.795 -0.134 1.00 94.12 96 PHE A CA 1
ATOM 765 C C . PHE A 1 96 ? 4.111 8.439 0.398 1.00 94.12 96 PHE A C 1
ATOM 767 O O . PHE A 1 96 ? 5.110 8.489 -0.314 1.00 94.12 96 PHE A O 1
ATOM 774 N N . ALA A 1 97 ? 4.129 8.885 1.657 1.00 96.69 97 ALA A N 1
ATOM 775 C CA . ALA A 1 97 ? 5.350 9.394 2.273 1.00 96.69 97 ALA A CA 1
ATOM 776 C C . ALA A 1 97 ? 6.437 8.310 2.356 1.00 96.69 97 ALA A C 1
ATOM 778 O O . ALA A 1 97 ? 7.585 8.563 2.000 1.00 96.69 97 ALA A O 1
ATOM 779 N N . LEU A 1 98 ? 6.087 7.094 2.784 1.00 97.88 98 LEU A N 1
ATOM 780 C CA . LEU A 1 98 ? 7.042 5.991 2.877 1.00 97.88 98 LEU A CA 1
ATOM 781 C C . LEU A 1 98 ? 7.517 5.525 1.501 1.00 97.88 98 LEU A C 1
ATOM 783 O O . LEU A 1 98 ? 8.713 5.308 1.335 1.00 97.88 98 LEU A O 1
ATOM 787 N N . THR A 1 99 ? 6.637 5.425 0.502 1.00 97.50 99 THR A N 1
ATOM 788 C CA . THR A 1 99 ? 7.059 5.042 -0.854 1.00 97.50 99 THR A CA 1
ATOM 789 C C . THR A 1 99 ? 7.923 6.116 -1.511 1.00 97.50 99 THR A C 1
ATOM 791 O O . THR A 1 99 ? 8.857 5.776 -2.232 1.00 97.50 99 THR A O 1
ATOM 794 N N . ALA A 1 100 ? 7.684 7.402 -1.223 1.00 97.81 100 ALA A N 1
ATOM 795 C CA . ALA A 1 100 ? 8.559 8.490 -1.663 1.00 97.81 100 ALA A CA 1
ATOM 796 C C . ALA A 1 100 ? 9.940 8.393 -1.007 1.00 97.81 100 ALA A C 1
ATOM 798 O O . ALA A 1 100 ? 10.953 8.430 -1.700 1.00 97.81 100 ALA A O 1
ATOM 799 N N . LEU A 1 101 ? 9.997 8.191 0.313 1.00 98.31 101 LEU A N 1
ATOM 800 C CA . LEU A 1 101 ? 11.262 8.001 1.026 1.00 98.31 101 LEU A CA 1
ATOM 801 C C . LEU A 1 101 ? 12.022 6.765 0.531 1.00 98.31 101 LEU A C 1
ATOM 803 O O . LEU A 1 101 ? 13.234 6.837 0.352 1.00 98.31 101 LEU A O 1
ATOM 807 N N . MET A 1 102 ? 11.325 5.658 0.257 1.00 98.12 102 MET A N 1
ATOM 808 C CA . MET A 1 102 ? 11.921 4.467 -0.354 1.00 98.12 102 MET A CA 1
ATOM 809 C C . MET A 1 102 ? 12.512 4.771 -1.731 1.00 98.12 102 MET A C 1
ATOM 811 O O . MET A 1 102 ? 13.614 4.321 -2.024 1.00 98.12 102 MET A O 1
ATOM 815 N N . ALA A 1 103 ? 11.812 5.540 -2.566 1.00 97.38 103 ALA A N 1
ATOM 816 C CA . ALA A 1 103 ? 12.290 5.906 -3.896 1.00 97.38 103 ALA A CA 1
ATOM 817 C C . ALA A 1 103 ? 13.522 6.815 -3.853 1.00 97.38 103 ALA A C 1
ATOM 819 O O . ALA A 1 103 ? 14.487 6.571 -4.574 1.00 97.38 103 ALA A O 1
ATOM 820 N N . LEU A 1 104 ? 13.525 7.810 -2.962 1.00 97.44 104 LEU A N 1
ATOM 821 C CA . LEU A 1 104 ? 14.679 8.677 -2.725 1.00 97.44 104 LEU A CA 1
ATOM 822 C C . LEU A 1 104 ? 15.876 7.881 -2.190 1.00 97.44 104 LEU A C 1
ATOM 824 O O . LEU A 1 104 ? 16.993 8.051 -2.671 1.00 97.44 104 LEU A O 1
ATOM 828 N N . ALA A 1 105 ? 15.644 6.979 -1.231 1.00 97.12 105 ALA A N 1
ATOM 829 C CA . ALA A 1 105 ? 16.685 6.118 -0.677 1.00 97.12 105 ALA A CA 1
ATOM 830 C C . ALA A 1 105 ? 17.251 5.154 -1.729 1.00 97.12 105 ALA A C 1
ATOM 832 O O . ALA A 1 105 ? 18.465 4.995 -1.817 1.00 97.12 105 ALA A O 1
ATOM 833 N N . ALA A 1 106 ? 16.392 4.551 -2.558 1.00 92.69 106 ALA A N 1
ATOM 834 C CA . ALA A 1 106 ? 16.813 3.696 -3.663 1.00 92.69 106 ALA A CA 1
ATOM 835 C C . ALA A 1 106 ? 17.614 4.485 -4.708 1.00 92.69 106 ALA A C 1
ATOM 837 O O . ALA A 1 106 ? 18.649 4.009 -5.168 1.00 92.69 106 ALA A O 1
ATOM 838 N N . SER A 1 107 ? 17.180 5.706 -5.046 1.00 91.75 107 SER A N 1
ATOM 839 C CA . SER A 1 107 ? 17.909 6.602 -5.953 1.00 91.75 107 SER A CA 1
ATOM 840 C C . SER A 1 107 ? 19.290 6.936 -5.411 1.00 91.75 107 SER A C 1
ATOM 842 O O . SER A 1 107 ? 20.282 6.758 -6.111 1.00 91.75 107 SER A O 1
ATOM 844 N N . TYR A 1 108 ? 19.365 7.332 -4.142 1.00 93.25 108 TYR A N 1
ATOM 845 C CA . TYR A 1 108 ? 20.632 7.627 -3.490 1.00 93.25 108 TYR A CA 1
ATOM 846 C C . TYR A 1 108 ? 21.557 6.404 -3.458 1.00 93.25 108 TYR A C 1
ATOM 848 O O . TYR A 1 108 ? 22.736 6.517 -3.779 1.00 93.25 108 TYR A O 1
ATOM 856 N N . ALA A 1 109 ? 21.022 5.221 -3.142 1.00 90.44 109 ALA A N 1
ATOM 857 C CA . ALA A 1 109 ? 21.792 3.980 -3.118 1.00 90.44 109 ALA A CA 1
ATOM 858 C C . ALA A 1 109 ? 22.316 3.567 -4.506 1.00 90.44 109 ALA A C 1
ATOM 860 O O . ALA A 1 109 ? 23.408 3.013 -4.601 1.00 90.44 109 ALA A O 1
ATOM 861 N N . ALA A 1 110 ? 21.551 3.822 -5.570 1.00 86.50 110 ALA A N 1
ATOM 862 C CA . ALA A 1 110 ? 21.906 3.420 -6.928 1.00 86.50 110 ALA A CA 1
ATOM 863 C C . ALA A 1 110 ? 22.801 4.437 -7.658 1.00 86.50 110 ALA A C 1
ATOM 865 O O . ALA A 1 110 ? 23.663 4.036 -8.436 1.00 86.50 110 ALA A O 1
ATOM 866 N N . TYR A 1 111 ? 22.593 5.737 -7.427 1.00 85.19 111 TYR A N 1
ATOM 867 C CA . TYR A 1 111 ? 23.198 6.816 -8.221 1.00 85.19 111 TYR A CA 1
ATOM 868 C C . TYR A 1 111 ? 24.023 7.815 -7.401 1.00 85.19 111 TYR A C 1
ATOM 870 O O . TYR A 1 111 ? 24.632 8.712 -7.976 1.00 85.19 111 TYR A O 1
ATOM 878 N N . GLY A 1 112 ? 24.025 7.717 -6.069 1.00 87.50 112 GLY A N 1
ATOM 879 C CA . GLY A 1 112 ? 24.641 8.716 -5.186 1.00 87.50 112 GLY A CA 1
ATOM 880 C C . GLY A 1 112 ? 23.853 10.028 -5.062 1.00 87.50 112 GLY A C 1
ATOM 881 O O . GLY A 1 112 ? 24.233 10.884 -4.266 1.00 87.50 112 GLY A O 1
ATOM 882 N N . ASP A 1 113 ? 22.742 10.174 -5.792 1.00 88.38 113 ASP A N 1
ATOM 883 C CA . ASP A 1 113 ? 21.821 11.312 -5.729 1.00 88.38 113 ASP A CA 1
ATOM 884 C C . ASP A 1 113 ? 20.388 10.829 -5.458 1.00 88.38 113 ASP A C 1
ATOM 886 O O . ASP A 1 113 ? 19.884 9.893 -6.085 1.00 88.38 113 ASP A O 1
ATOM 890 N N . ALA A 1 114 ? 19.721 11.468 -4.501 1.00 91.69 114 ALA A N 1
ATOM 891 C CA . ALA A 1 114 ? 18.345 11.161 -4.138 1.00 91.69 114 ALA A CA 1
ATOM 892 C C . ALA A 1 114 ? 17.330 11.743 -5.137 1.00 91.69 114 ALA A C 1
ATOM 894 O O . ALA A 1 114 ? 16.260 11.164 -5.316 1.00 91.69 114 ALA A O 1
ATOM 895 N N . LEU A 1 115 ? 17.637 12.874 -5.782 1.00 94.38 115 LEU A N 1
ATOM 896 C CA . LEU A 1 115 ? 16.687 13.636 -6.599 1.00 94.38 115 LEU A CA 1
ATOM 897 C C . LEU A 1 115 ? 16.901 13.398 -8.097 1.00 94.38 115 LEU A C 1
ATOM 899 O O . LEU A 1 115 ? 17.248 14.301 -8.852 1.00 94.38 115 LEU A O 1
ATOM 903 N N . THR A 1 116 ? 16.638 12.170 -8.542 1.00 90.31 116 THR A N 1
ATOM 904 C CA . THR A 1 116 ? 16.740 11.790 -9.959 1.00 90.31 116 THR A CA 1
ATOM 905 C C . THR A 1 116 ? 15.364 11.612 -10.607 1.00 90.31 116 THR A C 1
ATOM 907 O O . THR A 1 116 ? 14.363 11.372 -9.928 1.00 90.31 116 THR A O 1
ATOM 910 N N . ALA A 1 117 ? 15.301 11.640 -11.945 1.00 88.62 117 ALA A N 1
ATOM 911 C CA . ALA A 1 117 ? 14.098 11.223 -12.678 1.00 88.62 117 ALA A CA 1
ATOM 912 C C . ALA A 1 117 ? 13.685 9.784 -12.309 1.00 88.62 117 ALA A C 1
ATOM 914 O O . ALA A 1 117 ? 12.500 9.493 -12.143 1.00 88.62 117 ALA A O 1
ATOM 915 N N . ARG A 1 118 ? 14.673 8.910 -12.062 1.00 87.81 118 ARG A N 1
ATOM 916 C CA . ARG A 1 118 ? 14.445 7.533 -11.615 1.00 87.81 118 ARG A CA 1
ATOM 917 C C . ARG A 1 118 ? 13.792 7.460 -10.235 1.00 87.81 118 ARG A C 1
ATOM 919 O O . ARG A 1 118 ? 12.981 6.568 -10.007 1.00 87.81 118 ARG A O 1
ATOM 926 N N . ALA A 1 119 ? 14.083 8.396 -9.332 1.00 93.31 119 ALA A N 1
ATOM 927 C CA . ALA A 1 119 ? 13.387 8.489 -8.050 1.00 93.31 119 ALA A CA 1
ATOM 928 C C . ALA A 1 119 ? 11.884 8.754 -8.247 1.00 93.31 119 ALA A C 1
ATOM 930 O O . ALA A 1 119 ? 11.058 8.153 -7.565 1.00 93.31 119 ALA A O 1
ATOM 931 N N . GLY A 1 120 ? 11.512 9.599 -9.214 1.00 93.94 120 GLY A N 1
ATOM 932 C CA . GLY A 1 120 ? 10.110 9.825 -9.580 1.00 93.94 120 GLY A CA 1
ATOM 933 C C . GLY A 1 120 ? 9.432 8.564 -10.125 1.00 93.94 120 GLY A C 1
ATOM 934 O O . GLY A 1 120 ? 8.337 8.208 -9.691 1.00 93.94 120 GLY A O 1
ATOM 935 N N . GLU A 1 121 ? 10.113 7.843 -11.016 1.00 92.69 121 GLU A N 1
ATOM 936 C CA . GLU A 1 121 ? 9.638 6.566 -11.564 1.00 92.69 121 GLU A CA 1
ATOM 937 C C . GLU A 1 121 ? 9.438 5.506 -10.469 1.00 92.69 121 GLU A C 1
ATOM 939 O O . GLU A 1 121 ? 8.384 4.869 -10.386 1.00 92.69 121 GLU A O 1
ATOM 944 N N . TRP A 1 122 ? 10.429 5.343 -9.588 1.00 95.06 122 TRP A N 1
ATOM 945 C CA . TRP A 1 122 ? 10.354 4.411 -8.466 1.00 95.06 122 TRP A CA 1
ATOM 946 C C . TRP A 1 122 ? 9.312 4.809 -7.436 1.00 95.06 122 TRP A C 1
ATOM 948 O O . TRP A 1 122 ? 8.682 3.924 -6.868 1.00 95.06 122 TRP A O 1
ATOM 958 N N . PHE A 1 123 ? 9.070 6.101 -7.219 1.00 97.00 123 PHE A N 1
ATOM 959 C CA . PHE A 1 123 ? 7.993 6.542 -6.344 1.00 97.00 123 PHE A CA 1
ATOM 960 C C . PHE A 1 123 ? 6.643 6.010 -6.831 1.00 97.00 123 PHE A C 1
ATOM 962 O O . PHE A 1 123 ? 5.939 5.358 -6.058 1.00 97.00 123 PHE A O 1
ATOM 969 N N . VAL A 1 124 ? 6.318 6.211 -8.113 1.00 96.00 124 VAL A N 1
ATOM 970 C CA . VAL A 1 124 ? 5.051 5.728 -8.680 1.00 96.00 124 VAL A CA 1
ATOM 971 C C . VAL A 1 124 ? 4.984 4.202 -8.639 1.00 96.00 124 VAL A C 1
ATOM 973 O O . VAL A 1 124 ? 3.991 3.644 -8.170 1.00 96.00 124 VAL A O 1
ATOM 976 N N . ALA A 1 125 ? 6.051 3.520 -9.059 1.00 96.12 125 ALA A N 1
ATOM 977 C CA . ALA A 1 125 ? 6.082 2.062 -9.098 1.00 96.12 125 ALA A CA 1
ATOM 978 C C . ALA A 1 125 ? 5.982 1.434 -7.690 1.00 96.12 125 ALA A C 1
ATOM 980 O O . ALA A 1 125 ? 5.208 0.498 -7.486 1.00 96.12 125 ALA A O 1
ATOM 981 N N . PHE A 1 126 ? 6.679 1.976 -6.684 1.00 97.56 126 PHE A N 1
ATOM 982 C CA . PHE A 1 126 ? 6.548 1.538 -5.291 1.00 97.56 126 PHE A CA 1
ATOM 983 C C . PHE A 1 126 ? 5.152 1.809 -4.734 1.00 97.56 126 PHE A C 1
ATOM 985 O O . PHE A 1 126 ? 4.599 0.944 -4.055 1.00 97.56 126 PHE A O 1
ATOM 992 N N . SER A 1 127 ? 4.549 2.962 -5.037 1.00 96.56 127 SER A N 1
ATOM 993 C CA . SER A 1 127 ? 3.162 3.233 -4.655 1.00 96.56 127 SER A CA 1
ATOM 994 C C . SER A 1 127 ? 2.192 2.216 -5.251 1.00 96.56 127 SER A C 1
ATOM 996 O O . SER A 1 127 ? 1.364 1.693 -4.509 1.00 96.56 127 SER A O 1
ATOM 998 N N . MET A 1 128 ? 2.329 1.871 -6.535 1.00 96.06 128 MET A N 1
ATOM 999 C CA . MET A 1 128 ? 1.516 0.827 -7.172 1.00 96.06 128 MET A CA 1
ATOM 1000 C C . MET A 1 128 ? 1.685 -0.528 -6.479 1.00 96.06 128 MET A C 1
ATOM 1002 O O . MET A 1 128 ? 0.699 -1.171 -6.134 1.00 96.06 128 MET A O 1
ATOM 1006 N N . VAL A 1 129 ? 2.923 -0.956 -6.209 1.00 97.50 129 VAL A N 1
ATOM 1007 C CA . VAL A 1 129 ? 3.182 -2.248 -5.548 1.00 97.50 129 VAL A CA 1
ATOM 1008 C C . VAL A 1 129 ? 2.590 -2.286 -4.138 1.00 97.50 129 VAL A C 1
ATOM 1010 O O . VAL A 1 129 ? 1.973 -3.280 -3.757 1.00 97.50 129 VAL A O 1
ATOM 1013 N N . VAL A 1 130 ? 2.734 -1.213 -3.354 1.00 96.25 130 VAL A N 1
ATOM 1014 C CA . VAL A 1 130 ? 2.193 -1.165 -1.988 1.00 96.25 130 VAL A CA 1
ATOM 1015 C C . VAL A 1 130 ? 0.663 -1.091 -1.994 1.00 96.25 130 VAL A C 1
ATOM 1017 O O . VAL A 1 130 ? 0.024 -1.752 -1.180 1.00 96.25 130 VAL A O 1
ATOM 1020 N N . LEU A 1 131 ? 0.045 -0.349 -2.915 1.00 93.94 131 LEU A N 1
ATOM 1021 C CA . LEU A 1 131 ? -1.417 -0.316 -3.047 1.00 93.94 131 LEU A CA 1
ATOM 1022 C C . LEU A 1 131 ? -1.967 -1.668 -3.519 1.00 93.94 131 LEU A C 1
ATOM 1024 O O . LEU A 1 131 ? -2.949 -2.153 -2.954 1.00 93.94 131 LEU A O 1
ATOM 1028 N N . ALA A 1 132 ? -1.302 -2.329 -4.467 1.00 95.81 132 ALA A N 1
ATOM 1029 C CA . ALA A 1 132 ? -1.612 -3.700 -4.861 1.00 95.81 132 ALA A CA 1
ATOM 1030 C C . ALA A 1 132 ? -1.505 -4.667 -3.674 1.00 95.81 132 ALA A C 1
ATOM 1032 O O . ALA A 1 132 ? -2.430 -5.440 -3.434 1.00 95.81 132 ALA A O 1
ATOM 1033 N N . LEU A 1 133 ? -0.442 -4.574 -2.867 1.00 95.69 133 LEU A N 1
ATOM 1034 C CA . LEU A 1 133 ? -0.280 -5.363 -1.643 1.00 95.69 133 LEU A CA 1
ATOM 1035 C C . LEU A 1 133 ? -1.478 -5.191 -0.695 1.00 95.69 133 LEU A C 1
ATOM 1037 O O . LEU A 1 133 ? -2.001 -6.184 -0.195 1.00 95.69 133 LEU A O 1
ATOM 1041 N N . LEU A 1 134 ? -1.941 -3.957 -0.457 1.00 93.00 134 LEU A N 1
ATOM 1042 C CA . LEU A 1 134 ? -3.104 -3.702 0.406 1.00 93.00 134 LEU A CA 1
ATOM 1043 C C . LEU A 1 134 ? -4.390 -4.337 -0.139 1.00 93.00 134 LEU A C 1
ATOM 1045 O O . LEU A 1 134 ? -5.203 -4.838 0.637 1.00 93.00 134 LEU A O 1
ATOM 1049 N N . LYS A 1 135 ? -4.570 -4.346 -1.462 1.00 93.31 135 LYS A N 1
ATOM 1050 C CA . LYS A 1 135 ? -5.715 -4.997 -2.120 1.00 93.31 135 LYS A CA 1
ATOM 1051 C C . LYS A 1 135 ? -5.615 -6.524 -2.031 1.00 93.31 135 LYS A C 1
ATOM 1053 O O . LYS A 1 135 ? -6.618 -7.193 -1.802 1.00 93.31 135 LYS A O 1
ATOM 1058 N N . LEU A 1 136 ? -4.404 -7.069 -2.154 1.00 95.31 136 LEU A N 1
ATOM 1059 C CA . LEU A 1 136 ? -4.120 -8.506 -2.105 1.00 95.31 136 LEU A CA 1
ATOM 1060 C C . LEU A 1 136 ? -4.272 -9.119 -0.705 1.00 95.31 136 LEU A C 1
ATOM 1062 O O . LEU A 1 136 ? -4.495 -10.323 -0.608 1.00 95.31 136 LEU A O 1
ATOM 1066 N N . GLN A 1 137 ? -4.215 -8.326 0.373 1.00 94.75 137 GLN A N 1
ATOM 1067 C CA . GLN A 1 137 ? -4.463 -8.827 1.736 1.00 94.75 137 GLN A CA 1
ATOM 1068 C C . GLN A 1 137 ? -5.866 -9.426 1.906 1.00 94.75 137 GLN A C 1
ATOM 1070 O O . GLN A 1 137 ? -6.051 -10.338 2.710 1.00 94.75 137 GLN A O 1
ATOM 1075 N N . ASN A 1 138 ? -6.857 -8.917 1.169 1.00 94.31 138 ASN A N 1
ATOM 1076 C CA . ASN A 1 138 ? -8.204 -9.475 1.139 1.00 94.31 138 ASN A CA 1
ATOM 1077 C C . ASN A 1 138 ? -8.876 -9.163 -0.207 1.00 94.31 138 ASN A C 1
ATOM 1079 O O . ASN A 1 138 ? -9.585 -8.161 -0.355 1.00 94.31 138 ASN A O 1
ATOM 1083 N N . VAL A 1 139 ? -8.635 -10.037 -1.186 1.00 94.38 139 VAL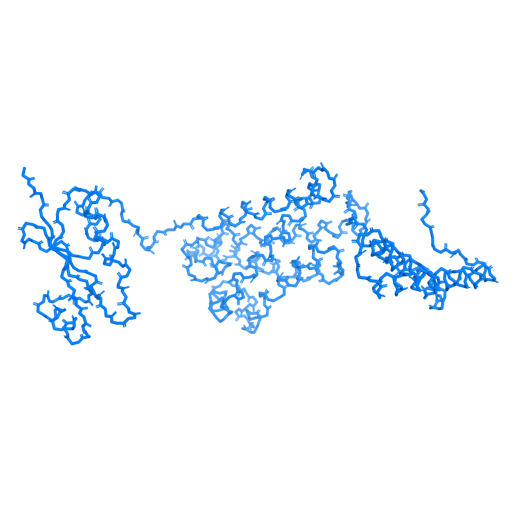 A N 1
ATOM 1084 C CA . VAL A 1 139 ? -9.103 -9.859 -2.568 1.00 94.38 139 VAL A CA 1
ATOM 1085 C C . VAL A 1 139 ? -10.628 -9.845 -2.654 1.00 94.38 139 VAL A C 1
ATOM 1087 O O . VAL A 1 139 ? -11.173 -8.995 -3.352 1.00 94.38 139 VAL A O 1
ATOM 1090 N N . ASP A 1 140 ? -11.327 -10.711 -1.918 1.00 94.06 140 ASP A N 1
ATOM 1091 C CA . ASP A 1 140 ? -12.796 -10.789 -1.961 1.00 94.06 140 ASP A CA 1
ATOM 1092 C C . ASP A 1 140 ? -13.440 -9.480 -1.497 1.00 94.06 140 ASP A C 1
ATOM 1094 O O . ASP A 1 140 ? -14.368 -8.944 -2.117 1.00 94.06 140 ASP A O 1
ATOM 1098 N N . ARG A 1 141 ? -12.908 -8.915 -0.410 1.00 91.19 141 ARG A N 1
ATOM 1099 C CA . ARG A 1 141 ? -13.379 -7.639 0.118 1.00 91.19 141 ARG A CA 1
ATOM 1100 C C . ARG A 1 141 ? -13.048 -6.488 -0.819 1.00 91.19 141 ARG A C 1
ATOM 1102 O O . ARG A 1 141 ? -13.902 -5.625 -1.033 1.00 91.19 141 ARG A O 1
ATOM 1109 N N . PHE A 1 142 ? -11.836 -6.474 -1.375 1.00 93.62 142 PHE A N 1
ATOM 1110 C CA . PHE A 1 142 ? -11.456 -5.503 -2.395 1.00 93.62 142 PHE A CA 1
ATOM 1111 C C . PHE A 1 142 ? -12.424 -5.567 -3.581 1.00 93.62 142 PHE A C 1
ATOM 1113 O O . PHE A 1 142 ? -13.046 -4.556 -3.899 1.00 93.62 142 PHE A O 1
ATOM 1120 N N . ALA A 1 143 ? -12.611 -6.747 -4.176 1.00 94.44 143 ALA A N 1
ATOM 1121 C CA . ALA A 1 143 ? -13.460 -6.951 -5.343 1.00 94.44 143 ALA A CA 1
ATOM 1122 C C . ALA A 1 143 ? -14.901 -6.504 -5.061 1.00 94.44 143 ALA A C 1
ATOM 1124 O O . ALA A 1 143 ? -15.482 -5.769 -5.857 1.00 94.44 143 ALA A O 1
ATOM 1125 N N . THR A 1 144 ? -15.446 -6.847 -3.890 1.00 93.00 144 THR A N 1
ATOM 1126 C CA . THR A 1 144 ? -16.788 -6.416 -3.462 1.00 93.00 144 THR A CA 1
ATOM 1127 C C . THR A 1 144 ? -16.914 -4.892 -3.404 1.00 93.00 144 THR A C 1
ATOM 1129 O O . THR A 1 144 ? -17.886 -4.324 -3.900 1.00 93.00 144 THR A O 1
ATOM 1132 N N . MET A 1 145 ? -15.926 -4.202 -2.829 1.00 90.19 145 MET A N 1
ATOM 1133 C CA . MET A 1 145 ? -15.918 -2.737 -2.760 1.00 90.19 145 MET A CA 1
ATOM 1134 C C . MET A 1 145 ? -15.713 -2.094 -4.135 1.00 90.19 145 MET A C 1
ATOM 1136 O O . MET A 1 145 ? -16.346 -1.082 -4.439 1.00 90.19 145 MET A O 1
ATOM 1140 N N . PHE A 1 146 ? -14.858 -2.692 -4.961 1.00 93.00 146 PHE A N 1
ATOM 1141 C CA . PHE A 1 146 ? -14.493 -2.228 -6.295 1.00 93.00 146 PHE A CA 1
ATOM 1142 C C . PHE A 1 146 ? -15.682 -2.259 -7.267 1.00 93.00 146 PHE A C 1
ATOM 1144 O O . PHE A 1 146 ? -15.887 -1.313 -8.029 1.00 93.00 146 PHE A O 1
ATOM 1151 N N . LEU A 1 147 ? -16.549 -3.274 -7.156 1.00 93.50 147 LEU A N 1
ATOM 1152 C CA . LEU A 1 147 ? -17.798 -3.389 -7.923 1.00 93.50 147 LEU A CA 1
ATOM 1153 C C . LEU A 1 147 ? -18.751 -2.196 -7.751 1.00 93.50 147 LEU A C 1
ATOM 1155 O O . LEU A 1 147 ? -19.600 -1.965 -8.610 1.00 93.50 147 LEU A O 1
ATOM 1159 N N . ASN A 1 148 ? -18.643 -1.417 -6.672 1.00 90.12 148 ASN A N 1
ATOM 1160 C CA . ASN A 1 148 ? -19.550 -0.288 -6.446 1.00 90.12 148 ASN A CA 1
ATOM 1161 C C . ASN A 1 148 ? -19.326 0.881 -7.414 1.00 90.12 148 ASN A C 1
ATOM 1163 O O . ASN A 1 148 ? -20.229 1.707 -7.590 1.00 90.12 148 ASN A O 1
ATOM 1167 N N . TYR A 1 149 ? -18.147 0.967 -8.036 1.00 90.25 149 TYR A N 1
ATOM 1168 C CA . TYR A 1 149 ? -17.794 2.091 -8.901 1.00 90.25 149 TYR A CA 1
ATOM 1169 C C . TYR A 1 149 ? -17.090 1.698 -10.197 1.00 90.25 149 TYR A C 1
ATOM 1171 O O . TYR A 1 149 ? -17.316 2.375 -11.198 1.00 90.25 149 TYR A O 1
ATOM 1179 N N . ASP A 1 150 ? -16.291 0.627 -10.221 1.00 95.31 150 ASP A N 1
ATOM 1180 C CA . ASP A 1 150 ? -15.539 0.262 -11.420 1.00 95.31 150 ASP A CA 1
ATOM 1181 C C . ASP A 1 150 ? -16.451 -0.272 -12.533 1.00 95.31 150 ASP A C 1
ATOM 1183 O O . ASP A 1 150 ? -17.222 -1.219 -12.353 1.00 95.31 150 ASP A O 1
ATOM 1187 N N . LEU A 1 151 ? -16.389 0.367 -13.701 1.00 95.06 151 LEU A N 1
ATOM 1188 C CA . LEU A 1 151 ? -17.279 0.088 -14.823 1.00 95.06 151 LEU A CA 1
ATOM 1189 C C . LEU A 1 151 ? -17.036 -1.297 -15.425 1.00 95.06 151 LEU A C 1
ATOM 1191 O O . LEU A 1 151 ? -18.003 -1.984 -15.769 1.00 95.06 151 LEU A O 1
ATOM 1195 N N . LEU A 1 152 ? -15.774 -1.723 -15.536 1.00 96.31 152 LEU A N 1
ATOM 1196 C CA . LEU A 1 152 ? -15.441 -3.030 -16.092 1.00 96.31 152 LEU A CA 1
ATOM 1197 C C . LEU A 1 152 ? -15.731 -4.135 -15.077 1.00 96.31 152 LEU A C 1
ATOM 1199 O O . LEU A 1 152 ? -16.308 -5.151 -15.454 1.00 96.31 152 LEU A O 1
ATOM 1203 N N . ALA A 1 153 ? -15.433 -3.924 -13.794 1.00 95.62 153 ALA A N 1
ATOM 1204 C CA . ALA A 1 153 ? -15.738 -4.887 -12.739 1.00 95.62 153 ALA A CA 1
ATOM 1205 C C . ALA A 1 153 ? -17.245 -5.157 -12.654 1.00 95.62 153 ALA A C 1
ATOM 1207 O O . ALA A 1 153 ? -17.663 -6.308 -12.548 1.00 95.62 153 ALA A O 1
ATOM 1208 N N . ARG A 1 154 ? -18.077 -4.114 -12.780 1.00 95.12 154 ARG A N 1
ATOM 1209 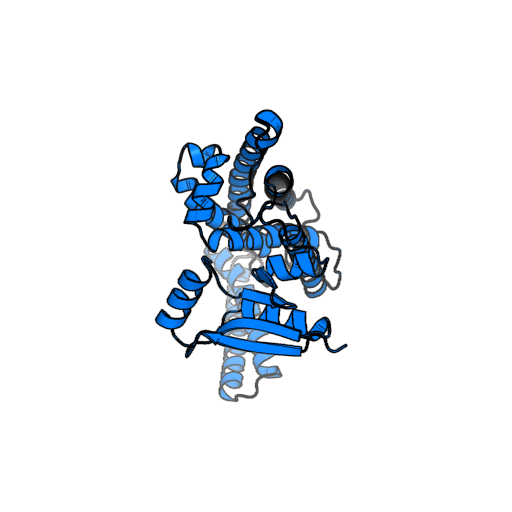C CA . ARG A 1 154 ? -19.542 -4.253 -12.824 1.00 95.12 154 ARG A CA 1
ATOM 1210 C C . ARG A 1 154 ? -20.032 -5.075 -14.008 1.00 95.12 154 ARG A C 1
ATOM 1212 O O . ARG A 1 154 ? -21.050 -5.753 -13.897 1.00 95.12 154 ARG A O 1
ATOM 1219 N N . ARG A 1 155 ? -19.337 -5.001 -15.145 1.00 96.44 155 ARG A N 1
ATOM 1220 C CA . ARG A 1 155 ? -19.665 -5.783 -16.343 1.00 96.44 155 ARG A CA 1
ATOM 1221 C C . ARG A 1 155 ? -19.109 -7.205 -16.274 1.00 96.44 155 ARG A C 1
ATOM 1223 O O . ARG A 1 155 ? -19.750 -8.125 -16.774 1.00 96.44 155 ARG A O 1
ATOM 1230 N N . TRP A 1 156 ? -17.942 -7.383 -15.664 1.00 96.88 156 TRP A N 1
ATOM 1231 C CA . TRP A 1 156 ? -17.228 -8.646 -15.552 1.00 96.88 156 TRP A CA 1
ATOM 1232 C C . TRP A 1 156 ? -16.618 -8.796 -14.155 1.00 96.88 156 TRP A C 1
ATOM 1234 O O . TRP A 1 156 ? -15.489 -8.396 -13.901 1.00 96.88 156 TRP A O 1
ATOM 1244 N N . VAL A 1 157 ? -17.350 -9.437 -13.242 1.00 94.75 157 VAL A N 1
ATOM 1245 C CA . VAL A 1 157 ? -16.980 -9.539 -11.813 1.00 94.75 157 VAL A CA 1
ATOM 1246 C C . VAL A 1 157 ? -15.594 -10.158 -11.576 1.00 94.75 157 VAL A C 1
ATOM 1248 O O . VAL A 1 157 ? -14.890 -9.782 -10.636 1.00 94.75 157 VAL A O 1
ATOM 1251 N N . ARG A 1 158 ? -15.150 -11.077 -12.447 1.00 96.31 158 ARG A N 1
ATOM 1252 C CA . ARG A 1 158 ? -13.810 -11.682 -12.341 1.00 96.31 158 ARG A CA 1
ATOM 1253 C C . ARG A 1 158 ? -12.692 -10.655 -12.522 1.00 96.31 158 ARG A C 1
ATOM 1255 O O . ARG A 1 158 ? -11.646 -10.819 -11.906 1.00 96.31 158 ARG A O 1
ATOM 1262 N N . TYR A 1 159 ? -12.921 -9.579 -13.278 1.00 96.44 159 TYR A N 1
ATOM 1263 C CA . TYR A 1 159 ? -11.959 -8.484 -13.403 1.00 96.44 159 TYR A CA 1
ATOM 1264 C C . TYR A 1 159 ? -11.582 -7.902 -12.038 1.00 96.44 159 TYR A C 1
ATOM 1266 O O . TYR A 1 159 ? -10.403 -7.689 -11.787 1.00 96.44 159 TYR A O 1
ATOM 1274 N N . GLY A 1 160 ? -12.541 -7.744 -11.118 1.00 95.06 160 GLY A N 1
ATOM 1275 C CA . GLY A 1 160 ? -12.256 -7.245 -9.769 1.00 95.06 160 GLY A CA 1
ATOM 1276 C C . GLY A 1 160 ? -11.312 -8.142 -8.959 1.00 95.06 160 GLY A C 1
ATOM 1277 O O . GLY A 1 160 ? -10.588 -7.642 -8.108 1.00 95.06 160 GLY A O 1
ATOM 1278 N N . HIS A 1 161 ? -11.261 -9.443 -9.256 1.00 96.31 161 HIS A N 1
ATOM 1279 C CA . HIS A 1 161 ? -10.329 -10.375 -8.615 1.00 96.31 161 HIS A CA 1
ATOM 1280 C C . HIS A 1 161 ? -8.960 -10.384 -9.302 1.00 96.31 161 HIS A C 1
ATOM 1282 O O . HIS A 1 161 ? -7.955 -10.613 -8.644 1.00 96.31 161 HIS A O 1
ATOM 1288 N N . VAL A 1 162 ? -8.908 -10.117 -10.611 1.00 97.25 162 VAL A N 1
ATOM 1289 C CA . VAL A 1 162 ? -7.664 -10.079 -11.401 1.00 97.25 162 VAL A CA 1
ATOM 1290 C C . VAL A 1 162 ? -6.919 -8.752 -11.230 1.00 97.25 162 VAL A C 1
ATOM 1292 O O . VAL A 1 162 ? -5.692 -8.738 -11.175 1.00 97.25 162 VAL A O 1
ATOM 1295 N N . TYR A 1 163 ? -7.653 -7.645 -11.110 1.00 97.06 163 TYR A N 1
ATOM 1296 C CA . TYR A 1 163 ? -7.129 -6.284 -11.006 1.00 97.06 163 TYR A CA 1
ATOM 1297 C C . TYR A 1 163 ? -5.946 -6.121 -10.029 1.00 97.06 163 TYR A C 1
ATOM 1299 O O . TYR A 1 163 ? -4.903 -5.634 -10.467 1.00 97.06 163 TYR A O 1
ATOM 1307 N N . PRO A 1 164 ? -6.024 -6.546 -8.749 1.00 96.50 164 PRO A N 1
ATOM 1308 C CA . PRO A 1 164 ? -4.941 -6.292 -7.800 1.00 96.50 164 PRO A CA 1
ATOM 1309 C C . PRO A 1 164 ? -3.653 -7.054 -8.147 1.00 96.50 164 PRO A C 1
ATOM 1311 O O . PRO A 1 164 ? -2.560 -6.566 -7.871 1.00 96.50 164 PRO A O 1
ATOM 1314 N N . TYR A 1 165 ? -3.762 -8.211 -8.809 1.00 97.81 165 TYR A N 1
ATOM 1315 C CA . TYR A 1 165 ? -2.604 -8.946 -9.323 1.00 97.81 165 TYR A CA 1
ATOM 1316 C C . TYR A 1 165 ? -2.002 -8.262 -10.549 1.00 97.81 165 TYR A C 1
ATOM 1318 O O . TYR A 1 165 ? -0.782 -8.170 -10.652 1.00 97.81 165 TYR A O 1
ATOM 1326 N N . ALA A 1 166 ? -2.842 -7.766 -11.462 1.00 97.62 166 ALA A N 1
ATOM 1327 C CA . ALA A 1 166 ? -2.391 -7.042 -12.647 1.00 97.62 166 ALA A CA 1
ATOM 1328 C C . ALA A 1 166 ? -1.655 -5.747 -12.270 1.00 97.62 166 ALA A C 1
ATOM 1330 O O . ALA A 1 166 ? -0.582 -5.472 -12.802 1.00 97.62 166 ALA A O 1
ATOM 1331 N N . GLU A 1 167 ? -2.188 -4.993 -11.307 1.00 97.44 167 GLU A N 1
ATOM 1332 C CA . GLU A 1 167 ? -1.540 -3.795 -10.776 1.00 97.44 167 GLU A CA 1
ATOM 1333 C C . GLU A 1 167 ? -0.215 -4.118 -10.081 1.00 97.44 167 GLU A C 1
ATOM 1335 O O . GLU A 1 167 ? 0.796 -3.474 -10.362 1.00 97.44 167 GLU A O 1
ATOM 1340 N N . GLY A 1 168 ? -0.195 -5.144 -9.223 1.00 97.25 168 GLY A N 1
ATOM 1341 C CA . GLY A 1 168 ? 1.025 -5.580 -8.544 1.00 97.25 168 GLY A CA 1
ATOM 1342 C C . GLY A 1 168 ? 2.105 -6.036 -9.525 1.00 97.25 168 GLY A C 1
ATOM 1343 O O . GLY A 1 168 ? 3.261 -5.639 -9.393 1.00 97.25 168 G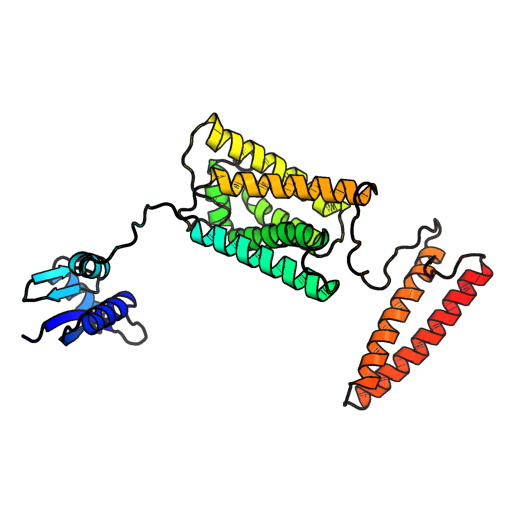LY A O 1
ATOM 1344 N N . LEU A 1 169 ? 1.728 -6.812 -10.546 1.00 97.19 169 LEU A N 1
ATOM 1345 C CA . LEU A 1 169 ? 2.632 -7.249 -11.608 1.00 97.19 169 LEU A CA 1
ATOM 1346 C C . LEU A 1 169 ? 3.185 -6.057 -12.394 1.00 97.19 169 LEU A C 1
ATOM 1348 O O . LEU A 1 169 ? 4.398 -5.955 -12.561 1.00 97.19 169 LEU A O 1
ATOM 1352 N N . ALA A 1 170 ? 2.320 -5.145 -12.848 1.00 96.38 170 ALA A N 1
ATOM 1353 C CA . ALA A 1 170 ? 2.752 -3.950 -13.564 1.00 96.38 170 ALA A CA 1
ATOM 1354 C C . ALA A 1 170 ? 3.720 -3.119 -12.712 1.00 96.38 170 ALA A C 1
ATOM 1356 O O . ALA A 1 170 ? 4.807 -2.794 -13.182 1.00 96.38 170 ALA A O 1
ATOM 1357 N N . GLY A 1 171 ? 3.381 -2.864 -11.444 1.00 96.12 171 GLY A N 1
ATOM 1358 C CA . GLY A 1 171 ? 4.236 -2.138 -10.508 1.00 96.12 171 GLY A CA 1
ATOM 1359 C C . GLY A 1 171 ? 5.606 -2.797 -10.321 1.00 96.12 171 GLY A C 1
ATOM 1360 O O . GLY A 1 171 ? 6.625 -2.119 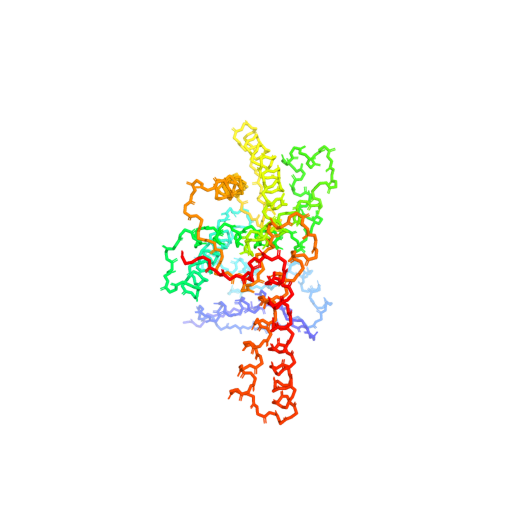-10.425 1.00 96.12 171 GLY A O 1
ATOM 1361 N N . LEU A 1 172 ? 5.664 -4.117 -10.118 1.00 96.06 172 LEU A N 1
ATOM 1362 C CA . LEU A 1 172 ? 6.930 -4.848 -9.959 1.00 96.06 172 LEU A CA 1
ATOM 1363 C C . LEU A 1 172 ? 7.810 -4.775 -11.214 1.00 96.06 172 LEU A C 1
ATOM 1365 O O . LEU A 1 172 ? 9.011 -4.520 -11.112 1.00 96.06 172 LEU A O 1
ATOM 1369 N N . LEU A 1 173 ? 7.218 -4.953 -12.396 1.00 92.38 173 LEU A N 1
ATOM 1370 C CA . LEU A 1 173 ? 7.930 -4.829 -13.671 1.00 92.38 173 LEU A CA 1
ATOM 1371 C C . LEU A 1 173 ? 8.454 -3.400 -13.890 1.00 92.38 173 LEU A C 1
ATOM 1373 O O . LEU A 1 173 ? 9.580 -3.219 -14.355 1.00 92.38 173 LEU A O 1
ATOM 1377 N N . MET A 1 174 ? 7.676 -2.385 -13.500 1.00 91.62 174 MET A N 1
ATOM 1378 C CA . MET A 1 174 ? 8.088 -0.978 -13.545 1.00 91.62 174 MET A CA 1
ATOM 1379 C C . MET A 1 174 ? 9.240 -0.676 -12.579 1.00 91.62 174 MET A C 1
ATOM 1381 O O . MET A 1 174 ? 10.204 -0.025 -12.982 1.00 91.62 174 MET A O 1
ATOM 1385 N N . VAL A 1 175 ? 9.198 -1.196 -11.344 1.00 92.31 175 VAL A N 1
ATOM 1386 C CA . VAL A 1 175 ? 10.309 -1.085 -10.377 1.00 92.31 175 VAL A CA 1
ATOM 1387 C C . VAL A 1 175 ? 11.596 -1.651 -10.974 1.00 92.31 175 VAL A C 1
ATOM 1389 O O . VAL A 1 175 ? 12.639 -0.989 -10.955 1.00 92.31 175 VAL A O 1
ATOM 1392 N N . ALA A 1 176 ? 11.510 -2.863 -11.524 1.00 88.00 176 ALA A N 1
ATOM 1393 C CA . ALA A 1 176 ? 12.640 -3.557 -12.127 1.00 88.00 176 ALA A CA 1
ATOM 1394 C C . ALA A 1 176 ? 13.127 -2.888 -13.425 1.00 88.00 176 ALA A C 1
ATOM 1396 O O . ALA A 1 176 ? 14.280 -3.062 -13.807 1.00 88.00 176 ALA A O 1
ATOM 1397 N N . GLY A 1 177 ? 12.282 -2.100 -14.096 1.00 83.44 177 GLY A N 1
ATOM 1398 C CA . GLY A 1 177 ? 12.598 -1.517 -15.400 1.00 83.44 177 GLY A CA 1
ATOM 1399 C C . GLY A 1 177 ? 12.681 -2.561 -16.517 1.00 83.44 177 GLY A C 1
ATOM 1400 O O . GLY A 1 177 ? 13.396 -2.348 -17.491 1.00 83.44 177 GLY A O 1
ATOM 1401 N N . ILE A 1 178 ? 11.976 -3.688 -16.377 1.00 83.56 178 ILE A N 1
ATOM 1402 C CA . ILE A 1 178 ? 11.977 -4.791 -17.349 1.00 83.56 178 ILE A CA 1
ATOM 1403 C C . ILE A 1 178 ? 10.577 -5.014 -17.925 1.00 83.56 178 ILE A C 1
ATOM 1405 O O . ILE A 1 178 ? 9.576 -4.614 -17.333 1.00 83.56 178 ILE A O 1
ATOM 1409 N N . ALA A 1 179 ? 10.513 -5.683 -19.080 1.00 85.00 179 ALA A N 1
ATOM 1410 C CA . ALA A 1 179 ? 9.265 -6.064 -19.750 1.00 85.00 179 ALA A CA 1
ATOM 1411 C C . ALA A 1 179 ? 8.260 -4.901 -19.886 1.00 85.00 179 ALA A C 1
ATOM 1413 O O . ALA A 1 179 ? 7.067 -5.045 -19.614 1.00 85.00 179 ALA A O 1
ATOM 1414 N N . THR A 1 180 ? 8.745 -3.739 -20.331 1.00 84.50 180 THR A N 1
ATOM 1415 C CA . THR A 1 180 ? 7.922 -2.538 -20.563 1.00 84.50 180 THR A CA 1
ATOM 1416 C C . THR A 1 180 ? 6.794 -2.791 -21.559 1.00 84.50 180 THR A C 1
ATOM 1418 O O . THR A 1 180 ? 5.692 -2.284 -21.379 1.00 84.50 180 THR A O 1
ATOM 1421 N N . TRP A 1 181 ? 7.028 -3.668 -22.540 1.00 85.19 181 TRP A N 1
ATOM 1422 C CA . TRP A 1 181 ? 6.016 -4.156 -23.479 1.00 85.19 181 TRP A CA 1
ATOM 1423 C C . TRP A 1 181 ? 4.806 -4.814 -22.796 1.00 85.19 181 TRP A C 1
ATOM 1425 O O . TRP A 1 181 ? 3.740 -4.863 -23.399 1.00 85.19 181 TRP A O 1
ATOM 1435 N N . ALA A 1 182 ? 4.951 -5.310 -21.562 1.00 88.88 182 ALA A N 1
ATOM 1436 C CA . ALA A 1 182 ? 3.873 -5.898 -20.772 1.00 88.88 182 ALA A CA 1
ATOM 1437 C C . ALA A 1 182 ? 3.356 -4.933 -19.694 1.00 88.88 182 ALA A C 1
ATOM 1439 O O . ALA A 1 182 ? 2.149 -4.746 -19.558 1.00 88.88 182 ALA A O 1
ATOM 1440 N N . SER A 1 183 ? 4.246 -4.286 -18.937 1.00 91.31 183 SER A N 1
ATOM 1441 C CA . SER A 1 183 ? 3.843 -3.434 -17.808 1.00 91.31 183 SER A CA 1
ATOM 1442 C C . SER A 1 183 ? 3.098 -2.167 -18.236 1.00 91.31 183 SER A C 1
ATOM 1444 O O . SER A 1 183 ? 2.101 -1.808 -17.609 1.00 91.31 183 SER A O 1
ATOM 1446 N N . VAL A 1 184 ? 3.524 -1.529 -19.331 1.00 91.88 184 VAL A N 1
ATOM 1447 C CA . VAL A 1 184 ? 2.894 -0.323 -19.890 1.00 91.88 184 VAL A CA 1
ATOM 1448 C C . VAL A 1 184 ? 1.447 -0.574 -20.328 1.00 91.88 184 VAL A C 1
ATOM 1450 O O . VAL A 1 184 ? 0.568 0.138 -19.836 1.00 91.88 184 VAL A O 1
ATOM 1453 N N . PRO A 1 185 ? 1.135 -1.555 -21.203 1.00 94.31 185 PRO A N 1
ATOM 1454 C CA . PRO A 1 185 ? -0.247 -1.768 -21.625 1.00 94.31 185 PRO A CA 1
ATOM 1455 C C . PRO A 1 185 ? -1.149 -2.210 -20.473 1.00 94.31 185 PRO A C 1
ATOM 1457 O O . PRO A 1 185 ? -2.299 -1.779 -20.427 1.00 94.31 185 PRO A O 1
ATOM 1460 N N . ILE A 1 186 ? -0.642 -3.003 -19.518 1.00 96.44 186 ILE A N 1
ATOM 1461 C CA . ILE A 1 186 ? -1.411 -3.373 -18.322 1.00 96.44 186 ILE A CA 1
ATOM 1462 C C . ILE A 1 186 ? -1.785 -2.116 -17.529 1.00 96.44 186 ILE A C 1
ATOM 1464 O O . ILE A 1 186 ? -2.968 -1.898 -17.272 1.00 96.44 186 ILE A O 1
ATOM 1468 N N . ALA A 1 187 ? -0.804 -1.272 -17.186 1.00 95.94 187 ALA A N 1
ATOM 1469 C CA . ALA A 1 187 ? -1.026 -0.061 -16.398 1.00 95.94 187 ALA A CA 1
ATOM 1470 C C . ALA A 1 187 ? -1.934 0.954 -17.112 1.00 95.94 187 ALA A C 1
ATOM 1472 O O . ALA A 1 187 ? -2.839 1.505 -16.484 1.00 95.94 187 ALA A O 1
ATOM 1473 N N . LEU A 1 188 ? -1.751 1.164 -18.423 1.00 95.94 188 LEU A N 1
ATOM 1474 C CA . LEU A 1 188 ? -2.632 2.025 -19.221 1.00 95.94 188 LEU A CA 1
ATOM 1475 C C . LEU A 1 188 ? -4.066 1.508 -19.222 1.00 95.94 188 LEU A C 1
ATOM 1477 O O . LEU A 1 188 ? -4.993 2.293 -19.026 1.00 95.94 188 LEU A O 1
ATOM 1481 N N . PHE A 1 189 ? -4.259 0.207 -19.437 1.00 97.38 189 PHE A N 1
ATOM 1482 C CA . PHE A 1 189 ? -5.587 -0.385 -19.514 1.00 97.38 189 PHE A CA 1
ATOM 1483 C C . PHE A 1 189 ? -6.333 -0.262 -18.183 1.00 97.38 189 PHE A C 1
ATOM 1485 O O . PHE A 1 189 ? -7.413 0.333 -18.134 1.00 97.38 189 PHE A O 1
ATOM 1492 N N . ILE A 1 190 ? -5.745 -0.769 -17.095 1.00 97.12 190 ILE A N 1
ATOM 1493 C CA . ILE A 1 190 ? -6.401 -0.759 -15.781 1.00 97.12 190 ILE A CA 1
ATOM 1494 C C . ILE A 1 190 ? -6.546 0.669 -15.245 1.00 97.12 190 ILE A C 1
ATOM 1496 O O . ILE A 1 190 ? -7.603 1.014 -14.719 1.00 97.12 190 ILE A O 1
ATOM 1500 N N . GLY A 1 191 ? -5.532 1.517 -15.451 1.00 96.25 191 GLY A N 1
ATOM 1501 C CA . GLY A 1 191 ? -5.527 2.900 -14.991 1.00 96.25 191 GLY A CA 1
ATOM 1502 C C . GLY A 1 191 ? -6.546 3.764 -15.720 1.00 96.25 191 GLY A C 1
ATOM 1503 O O . GLY A 1 191 ? -7.257 4.539 -15.089 1.00 96.25 191 GLY A O 1
ATOM 1504 N N . THR A 1 192 ? -6.698 3.600 -17.037 1.00 97.12 192 THR A N 1
ATOM 1505 C CA . THR A 1 192 ? -7.698 4.354 -17.811 1.00 97.12 192 THR A CA 1
ATOM 1506 C C . THR A 1 192 ? -9.113 3.974 -17.397 1.00 97.12 192 THR A C 1
ATOM 1508 O O . THR A 1 192 ? -9.940 4.849 -17.131 1.00 97.12 192 THR A O 1
ATOM 1511 N N . ILE A 1 193 ? -9.398 2.674 -17.292 1.00 96.94 193 ILE A N 1
ATOM 1512 C CA . ILE A 1 193 ? -10.714 2.191 -16.860 1.00 96.94 193 ILE A CA 1
ATOM 1513 C C . ILE A 1 193 ? -11.017 2.668 -15.439 1.00 96.94 193 ILE A C 1
ATOM 1515 O O . ILE A 1 193 ? -12.109 3.191 -15.194 1.00 96.94 193 ILE A O 1
ATOM 1519 N N . GLY A 1 194 ? -10.053 2.547 -14.525 1.00 94.75 194 GLY A N 1
ATOM 1520 C CA . GLY A 1 194 ? -10.198 2.993 -13.144 1.00 94.75 194 GLY A CA 1
ATOM 1521 C C . GLY A 1 194 ? -10.413 4.505 -13.041 1.00 94.75 194 GLY A C 1
ATOM 1522 O O . GLY A 1 194 ? -11.354 4.940 -12.377 1.00 94.75 194 GLY A O 1
ATOM 1523 N N . ALA A 1 195 ? -9.629 5.315 -13.763 1.00 95.19 195 ALA A N 1
ATOM 1524 C CA . ALA A 1 195 ? -9.773 6.773 -13.795 1.00 95.19 195 ALA A CA 1
ATOM 1525 C C . ALA A 1 195 ? -11.163 7.198 -14.282 1.00 95.19 195 ALA A C 1
ATOM 1527 O O . ALA A 1 195 ? -11.836 7.980 -13.611 1.00 95.19 195 ALA A O 1
ATOM 1528 N N . VAL A 1 196 ? -11.624 6.650 -15.412 1.00 96.50 196 VAL A N 1
ATOM 1529 C CA . VAL A 1 196 ? -12.956 6.946 -15.965 1.00 96.50 196 VAL A CA 1
ATOM 1530 C C . VAL A 1 196 ? -14.055 6.519 -14.990 1.00 96.50 196 VAL A C 1
ATOM 1532 O O . VAL A 1 196 ? -15.017 7.259 -14.771 1.00 96.50 196 VAL A O 1
ATOM 1535 N N . SER A 1 197 ? -13.902 5.352 -14.365 1.00 94.56 197 SER A N 1
ATOM 1536 C CA . SER A 1 197 ? -14.867 4.822 -13.402 1.00 94.56 197 SER A CA 1
ATOM 1537 C C . SER A 1 197 ? -14.991 5.694 -12.152 1.00 94.56 197 SER A C 1
ATOM 1539 O O . SER A 1 197 ? -16.102 6.049 -11.754 1.00 94.56 197 SER A O 1
ATOM 1541 N N . VAL A 1 198 ? -13.863 6.088 -11.552 1.00 92.06 198 VAL A N 1
ATOM 1542 C CA . VAL A 1 198 ? -13.831 6.963 -10.369 1.00 92.06 198 VAL A CA 1
ATOM 1543 C C . VAL A 1 198 ? -14.323 8.363 -10.722 1.00 92.06 198 VAL A C 1
ATOM 1545 O O . VAL A 1 198 ? -15.130 8.927 -9.980 1.00 92.06 198 VAL A O 1
ATOM 1548 N N . PHE A 1 199 ? -13.897 8.911 -11.865 1.00 93.31 199 PHE A N 1
ATOM 1549 C CA . PHE A 1 199 ? -14.339 10.223 -12.328 1.00 93.31 199 PHE A CA 1
ATOM 1550 C C . PHE A 1 199 ? -15.860 10.266 -12.474 1.00 93.31 199 PHE A C 1
ATOM 1552 O O . PHE A 1 199 ? -16.517 11.140 -11.907 1.00 93.31 199 PHE A O 1
ATOM 1559 N N . LYS A 1 200 ? -16.440 9.269 -13.149 1.00 93.50 200 LYS A N 1
ATOM 1560 C CA . LYS A 1 200 ? -17.891 9.141 -13.259 1.00 93.50 200 LYS A CA 1
ATOM 1561 C C . LYS A 1 200 ? -18.551 9.029 -11.883 1.00 93.50 200 LYS A C 1
ATOM 1563 O O . LYS A 1 200 ? -19.430 9.824 -11.576 1.00 93.50 200 LYS A O 1
ATOM 1568 N N . ALA A 1 201 ? -18.123 8.086 -11.046 1.00 89.25 201 ALA A N 1
ATOM 1569 C CA . ALA A 1 201 ? -18.793 7.808 -9.778 1.00 89.25 201 ALA A CA 1
ATOM 1570 C C . ALA A 1 201 ? -18.749 8.990 -8.789 1.00 89.25 201 ALA A C 1
ATOM 1572 O O . ALA A 1 201 ? -19.710 9.225 -8.058 1.00 89.25 201 ALA A O 1
ATOM 1573 N N . VAL A 1 202 ? -17.644 9.736 -8.750 1.00 88.06 202 VAL A N 1
ATOM 1574 C CA . VAL A 1 202 ? -17.428 10.792 -7.749 1.00 88.06 202 VAL A CA 1
ATOM 1575 C C . VAL A 1 202 ? -17.763 12.176 -8.291 1.00 88.06 202 VAL A C 1
ATOM 1577 O O . VAL A 1 202 ? -18.420 12.961 -7.609 1.00 88.06 202 VAL A O 1
ATOM 1580 N N . TYR A 1 203 ? -17.328 12.504 -9.507 1.00 88.25 203 TYR A N 1
ATOM 1581 C CA . TYR A 1 203 ? -17.447 13.867 -10.026 1.00 88.25 203 TYR A CA 1
ATOM 1582 C C . TYR A 1 203 ? -18.754 14.093 -10.780 1.00 88.25 203 TYR A C 1
ATOM 1584 O O . TYR A 1 203 ? -19.313 15.188 -10.652 1.00 88.25 203 TYR A O 1
ATOM 1592 N N . LEU A 1 204 ? -19.255 13.078 -11.494 1.00 90.88 204 LEU A N 1
ATOM 1593 C CA . LEU A 1 204 ? -20.538 13.140 -12.204 1.00 90.88 204 LEU A CA 1
ATOM 1594 C C . LEU A 1 204 ? -21.695 12.669 -11.314 1.00 90.88 204 LEU A C 1
ATOM 1596 O O . LEU A 1 204 ? -22.626 13.431 -11.080 1.00 90.88 204 LEU A O 1
ATOM 1600 N N . ASP A 1 205 ? -21.599 11.462 -10.752 1.00 89.44 205 ASP A N 1
ATOM 1601 C CA . ASP A 1 205 ? -22.679 10.842 -9.968 1.00 89.44 205 ASP A CA 1
ATOM 1602 C C . ASP A 1 205 ? -22.722 11.332 -8.501 1.00 89.44 205 ASP A C 1
ATOM 1604 O O . ASP A 1 205 ? -23.615 10.938 -7.752 1.00 89.44 205 ASP A O 1
ATOM 1608 N N . LYS A 1 206 ? -21.755 12.166 -8.077 1.00 88.06 206 LYS A N 1
ATOM 1609 C CA . LYS A 1 206 ? -21.647 12.762 -6.726 1.00 88.06 206 LYS A CA 1
ATOM 1610 C C . LYS A 1 206 ? -21.761 11.750 -5.575 1.00 88.06 206 LYS A C 1
ATOM 1612 O O . LYS A 1 206 ? -22.324 12.055 -4.526 1.00 88.06 206 LYS A O 1
ATOM 1617 N N . ARG A 1 207 ? -21.221 10.539 -5.748 1.00 81.12 207 ARG A N 1
ATOM 1618 C CA . ARG A 1 207 ? -21.285 9.485 -4.724 1.00 81.12 207 ARG A CA 1
ATOM 1619 C C . ARG A 1 207 ? -20.189 9.650 -3.673 1.00 81.12 207 ARG A C 1
ATOM 1621 O O . ARG A 1 207 ? -19.009 9.756 -4.005 1.00 81.12 207 ARG A O 1
ATOM 1628 N N . GLU A 1 208 ? -20.564 9.559 -2.400 1.00 75.38 208 GLU A N 1
ATOM 1629 C CA . GLU A 1 208 ? -19.618 9.435 -1.287 1.00 75.38 208 GLU A CA 1
ATOM 1630 C C . GLU A 1 208 ? -19.227 7.966 -1.100 1.00 75.38 208 GLU A C 1
ATOM 1632 O O . GLU A 1 208 ? -19.973 7.160 -0.547 1.00 75.38 208 GLU A O 1
ATOM 1637 N N . LEU A 1 209 ? -18.054 7.593 -1.609 1.00 75.19 209 LEU A N 1
ATOM 1638 C CA . LEU A 1 209 ? -17.570 6.213 -1.597 1.00 75.19 209 LEU A CA 1
ATOM 1639 C C . LEU A 1 209 ? -16.290 6.083 -0.770 1.00 75.19 209 LEU A C 1
ATOM 1641 O O . LEU A 1 209 ? -15.460 6.996 -0.721 1.00 75.19 209 LEU A O 1
ATOM 1645 N N . LYS A 1 210 ? -16.108 4.915 -0.145 1.00 79.62 210 LYS A N 1
ATOM 1646 C CA . LYS A 1 210 ? -14.868 4.555 0.555 1.00 79.62 210 LYS A CA 1
ATOM 1647 C C . LYS A 1 210 ? -13.841 3.993 -0.422 1.00 79.62 210 LYS A C 1
ATOM 1649 O O . LYS A 1 210 ? -14.195 3.276 -1.357 1.00 79.62 210 LYS A O 1
ATOM 1654 N N . CYS A 1 211 ? -12.571 4.306 -0.190 1.00 77.44 211 CYS A N 1
ATOM 1655 C CA . CYS A 1 211 ? -11.471 3.858 -1.031 1.00 77.44 211 CYS A CA 1
ATOM 1656 C C . CYS A 1 211 ? -11.226 2.350 -0.886 1.00 77.44 211 CYS A C 1
ATOM 1658 O O . CYS A 1 211 ? -10.855 1.884 0.194 1.00 77.44 211 CYS A O 1
ATOM 1660 N N . ALA A 1 212 ? -11.385 1.586 -1.973 1.00 78.62 212 ALA A N 1
ATOM 1661 C CA . ALA A 1 212 ? -11.058 0.157 -1.983 1.00 78.62 212 ALA A CA 1
ATOM 1662 C C . ALA A 1 212 ? -9.537 -0.092 -1.955 1.00 78.62 212 ALA A C 1
ATOM 1664 O O . ALA A 1 212 ? -9.098 -1.136 -1.477 1.00 78.62 212 ALA A O 1
ATOM 1665 N N . CYS A 1 213 ? -8.728 0.881 -2.393 1.00 72.44 213 CYS A N 1
ATOM 1666 C CA . CYS A 1 213 ? -7.281 0.728 -2.565 1.00 72.44 213 CYS A CA 1
ATOM 1667 C C . CYS A 1 213 ? -6.496 0.535 -1.259 1.00 72.44 213 CYS A C 1
ATOM 1669 O O . CYS A 1 213 ? -5.353 0.102 -1.294 1.00 72.44 213 CYS A O 1
ATOM 1671 N N . VAL A 1 214 ? -7.108 0.828 -0.108 1.00 76.69 214 VAL A N 1
ATOM 1672 C CA . VAL A 1 214 ? -6.491 0.696 1.225 1.00 76.69 214 VAL A CA 1
ATOM 1673 C C . VAL A 1 214 ? -7.048 -0.524 1.984 1.00 76.69 214 VAL A C 1
ATOM 1675 O O . VAL A 1 214 ? -7.075 -0.543 3.210 1.00 76.69 214 VAL A O 1
ATOM 1678 N N . GLY A 1 215 ? -7.556 -1.539 1.276 1.00 62.47 215 GLY A N 1
ATOM 1679 C CA . GLY A 1 215 ? -7.945 -2.821 1.886 1.00 62.47 215 GLY A CA 1
ATOM 1680 C C . GLY A 1 215 ? -9.326 -2.859 2.559 1.00 62.47 215 GLY A C 1
ATOM 1681 O O . GLY A 1 215 ? -9.549 -3.646 3.472 1.00 62.47 215 GLY A O 1
ATOM 1682 N N . GLY A 1 216 ? -10.283 -2.022 2.144 1.00 60.66 216 GLY A N 1
ATOM 1683 C CA . GLY A 1 216 ? -11.700 -2.115 2.556 1.00 60.66 216 GLY A CA 1
ATOM 1684 C C . GLY A 1 216 ? -12.036 -1.786 4.025 1.00 60.66 216 GLY A C 1
ATOM 1685 O O . GLY A 1 216 ? -13.211 -1.605 4.341 1.00 60.66 216 GLY A O 1
ATOM 1686 N N . ASP A 1 217 ? -11.042 -1.660 4.907 1.00 62.97 217 ASP A N 1
ATOM 1687 C CA . ASP A 1 217 ? -11.197 -1.328 6.337 1.00 62.97 217 ASP A CA 1
ATOM 1688 C C . ASP A 1 217 ? -10.996 0.156 6.671 1.00 62.97 217 ASP A C 1
ATOM 1690 O O . ASP A 1 217 ? -11.084 0.566 7.829 1.00 62.97 217 ASP A O 1
ATOM 1694 N N . SER A 1 218 ? -10.720 0.990 5.670 1.00 68.50 218 SER A N 1
ATOM 1695 C CA . SER A 1 218 ? -10.418 2.403 5.888 1.00 68.50 218 SER A CA 1
ATOM 1696 C C . SER A 1 218 ? -11.619 3.310 5.595 1.00 68.50 218 SER A C 1
ATOM 1698 O O . SER A 1 218 ? -12.361 3.111 4.633 1.00 68.50 218 SER A O 1
ATOM 1700 N N . ASN A 1 219 ? -11.782 4.371 6.389 1.00 75.56 219 ASN A N 1
ATOM 1701 C CA . ASN A 1 219 ? -12.686 5.487 6.076 1.00 75.56 219 ASN A CA 1
ATOM 1702 C C . ASN A 1 219 ? -11.987 6.538 5.199 1.00 75.56 219 ASN A C 1
ATOM 1704 O O . ASN A 1 219 ? -12.179 7.741 5.370 1.00 75.56 219 ASN A O 1
ATOM 1708 N N . VAL A 1 220 ? -11.111 6.101 4.297 1.00 79.94 220 VAL A N 1
ATOM 1709 C CA . VAL A 1 220 ? -10.467 6.994 3.338 1.00 79.94 220 VAL A CA 1
ATOM 1710 C C . VAL A 1 220 ? -11.494 7.311 2.249 1.00 79.94 220 VAL A C 1
ATOM 1712 O O . VAL A 1 220 ? -12.051 6.378 1.663 1.00 79.94 220 VAL A O 1
ATOM 1715 N N . PRO A 1 221 ? -11.761 8.587 1.943 1.00 78.81 221 PRO A N 1
ATOM 1716 C CA . PRO A 1 221 ? -12.652 8.937 0.845 1.00 78.81 221 PRO A CA 1
ATOM 1717 C C . PRO A 1 221 ? -12.008 8.561 -0.497 1.00 78.81 221 PRO A C 1
ATOM 1719 O O . PRO A 1 221 ? -10.840 8.853 -0.755 1.00 78.81 221 PRO A O 1
ATOM 1722 N N . LEU A 1 222 ? -12.782 7.879 -1.345 1.00 70.50 222 LEU A N 1
ATOM 1723 C CA . LEU A 1 222 ? -12.320 7.271 -2.597 1.00 70.50 222 LEU A CA 1
ATOM 1724 C C . LEU A 1 222 ? -11.806 8.302 -3.605 1.00 70.50 222 LEU A C 1
ATOM 1726 O O . LEU A 1 222 ? -10.770 8.085 -4.227 1.00 70.50 222 LEU A O 1
ATOM 1730 N N . GLY A 1 223 ? -12.545 9.400 -3.772 1.00 75.81 223 GLY A N 1
ATOM 1731 C CA . GLY A 1 223 ? -12.471 10.242 -4.964 1.00 75.81 223 GLY A CA 1
ATOM 1732 C C . GLY A 1 223 ? -11.087 10.752 -5.311 1.00 75.81 223 GLY A C 1
ATOM 1733 O O . GLY A 1 223 ? -10.545 10.405 -6.355 1.00 75.81 223 GLY A O 1
ATOM 1734 N N . PHE A 1 224 ? -10.508 11.558 -4.426 1.00 79.00 224 PHE A N 1
ATOM 1735 C CA . PHE A 1 224 ? -9.226 12.198 -4.698 1.00 79.00 224 PHE A CA 1
ATOM 1736 C C . PHE A 1 224 ? -8.076 11.186 -4.779 1.00 79.00 224 PHE A C 1
ATOM 1738 O O . PHE A 1 224 ? -7.256 11.246 -5.693 1.00 79.00 224 PHE A O 1
ATOM 1745 N N . VAL A 1 225 ? -8.031 10.229 -3.848 1.00 84.62 225 VAL A N 1
ATOM 1746 C CA . VAL A 1 225 ? -6.915 9.278 -3.737 1.00 84.62 225 VAL A CA 1
ATOM 1747 C C . VAL A 1 225 ? -6.901 8.307 -4.913 1.00 84.62 225 VAL A C 1
ATOM 1749 O O . VAL A 1 225 ? -5.880 8.173 -5.581 1.00 84.62 225 VAL A O 1
ATOM 1752 N N . SER A 1 226 ? -8.036 7.664 -5.195 1.00 85.56 226 SER A N 1
ATOM 1753 C CA . SER A 1 226 ? -8.112 6.649 -6.247 1.00 85.56 226 SER A CA 1
ATOM 1754 C C . SER A 1 226 ? -7.998 7.266 -7.640 1.00 85.56 226 SER A C 1
ATOM 1756 O O . SER A 1 226 ? -7.377 6.672 -8.517 1.00 85.56 226 SER A O 1
ATOM 1758 N N . LEU A 1 227 ? -8.518 8.481 -7.858 1.00 89.81 227 LEU A N 1
ATOM 1759 C CA . LEU A 1 227 ? -8.298 9.177 -9.126 1.00 89.81 227 LEU A CA 1
ATOM 1760 C C . LEU A 1 227 ? -6.814 9.506 -9.326 1.00 89.81 227 LEU A C 1
ATOM 1762 O O . LEU A 1 227 ? -6.277 9.232 -10.394 1.00 89.81 227 LEU A O 1
ATOM 1766 N N . THR A 1 228 ? -6.145 10.041 -8.298 1.00 89.75 228 THR A N 1
ATOM 1767 C CA . THR A 1 228 ? -4.714 10.383 -8.374 1.00 89.75 228 THR A CA 1
ATOM 1768 C C . THR A 1 228 ? -3.867 9.150 -8.683 1.00 89.75 228 THR A C 1
ATOM 1770 O O . THR A 1 228 ? -3.017 9.200 -9.562 1.00 89.75 228 THR A O 1
ATOM 1773 N N . GLU A 1 229 ? -4.136 8.022 -8.024 1.00 91.19 229 GLU A N 1
ATOM 1774 C CA . GLU A 1 229 ? -3.485 6.735 -8.296 1.00 91.19 229 GLU A CA 1
ATOM 1775 C C . GLU A 1 229 ? -3.623 6.304 -9.760 1.00 91.19 229 GLU A C 1
ATOM 1777 O O . GLU A 1 229 ? -2.622 6.035 -10.422 1.00 91.19 229 GLU A O 1
ATOM 1782 N N . ASN A 1 230 ? -4.849 6.300 -10.289 1.00 94.25 230 ASN A N 1
ATOM 1783 C CA . ASN A 1 230 ? -5.090 5.905 -11.673 1.00 94.25 230 ASN A CA 1
ATOM 1784 C C . ASN A 1 230 ? -4.405 6.842 -12.675 1.00 94.25 230 ASN A C 1
ATOM 1786 O O . ASN A 1 230 ? -3.815 6.381 -13.651 1.00 94.25 230 ASN A O 1
ATOM 1790 N N . LEU A 1 231 ? -4.422 8.150 -12.413 1.00 95.31 231 LEU A N 1
ATOM 1791 C CA . LEU A 1 231 ? -3.720 9.127 -13.243 1.00 95.31 231 LEU A CA 1
ATOM 1792 C C . LEU A 1 231 ? -2.199 8.953 -13.180 1.00 95.31 231 LEU A C 1
ATOM 1794 O O . LEU A 1 231 ? -1.546 9.076 -14.211 1.00 95.31 231 LEU A O 1
ATOM 1798 N N . MET A 1 232 ? -1.635 8.619 -12.016 1.00 94.56 232 MET A N 1
ATOM 1799 C CA . MET A 1 232 ? -0.208 8.307 -11.889 1.00 94.56 232 MET A CA 1
ATOM 1800 C C . MET A 1 232 ? 0.170 7.056 -12.688 1.00 94.56 232 MET A C 1
ATOM 1802 O O . MET A 1 232 ? 1.194 7.078 -13.365 1.00 94.56 232 MET A O 1
ATOM 1806 N N . MET A 1 233 ? -0.659 6.005 -12.681 1.00 95.00 233 MET A N 1
ATOM 1807 C CA . MET A 1 233 ? -0.426 4.812 -13.511 1.00 95.00 233 MET A CA 1
ATOM 1808 C C . MET A 1 233 ? -0.405 5.155 -15.004 1.00 95.00 233 MET A C 1
ATOM 1810 O O . MET A 1 233 ? 0.501 4.733 -15.722 1.00 95.00 233 MET A O 1
ATOM 1814 N N . ILE A 1 234 ? -1.370 5.958 -15.468 1.00 96.81 234 ILE A N 1
ATOM 1815 C CA . ILE A 1 234 ? -1.429 6.406 -16.866 1.00 96.81 234 ILE A CA 1
ATOM 1816 C C . ILE A 1 234 ? -0.204 7.261 -17.202 1.00 96.81 234 ILE A C 1
ATOM 1818 O O . ILE A 1 234 ? 0.470 7.002 -18.196 1.00 96.81 234 ILE A O 1
ATOM 1822 N N . ALA A 1 235 ? 0.107 8.256 -16.368 1.00 95.06 235 ALA A N 1
ATOM 1823 C CA . ALA A 1 235 ? 1.233 9.158 -16.577 1.00 95.06 235 ALA A CA 1
ATOM 1824 C C . ALA A 1 235 ? 2.563 8.400 -16.624 1.00 95.06 235 ALA A C 1
ATOM 1826 O O . ALA A 1 235 ? 3.363 8.633 -17.525 1.00 95.06 235 ALA A O 1
ATOM 1827 N N . MET A 1 236 ? 2.770 7.451 -15.710 1.00 92.56 236 MET A N 1
ATOM 1828 C CA . MET A 1 236 ? 3.967 6.616 -15.681 1.00 92.56 236 MET A CA 1
ATOM 1829 C C . MET A 1 236 ? 4.062 5.720 -16.915 1.00 92.56 236 MET A C 1
ATOM 1831 O O . MET A 1 236 ? 5.125 5.598 -17.513 1.00 92.56 236 MET A O 1
ATOM 1835 N N . ALA A 1 237 ? 2.954 5.135 -17.363 1.00 91.44 237 ALA A N 1
ATOM 1836 C CA . ALA A 1 237 ? 2.966 4.303 -18.556 1.00 91.44 237 ALA A CA 1
ATOM 1837 C C . ALA A 1 237 ? 3.241 5.115 -19.839 1.00 91.44 237 ALA A C 1
ATOM 1839 O O . ALA A 1 237 ? 4.010 4.674 -20.696 1.00 91.44 237 ALA A O 1
ATOM 1840 N N . LEU A 1 238 ? 2.698 6.333 -19.949 1.00 92.88 238 LEU A N 1
ATOM 1841 C CA . LEU A 1 238 ? 3.044 7.274 -21.022 1.00 92.88 238 LEU A CA 1
ATOM 1842 C C . LEU A 1 238 ? 4.513 7.709 -20.939 1.00 92.88 238 LEU A C 1
ATOM 1844 O O . LEU A 1 238 ? 5.197 7.737 -21.959 1.00 92.88 238 LEU A O 1
ATOM 1848 N N . TRP A 1 239 ? 5.013 7.987 -19.734 1.00 90.12 239 TRP A N 1
ATOM 1849 C CA . TRP A 1 239 ? 6.409 8.347 -19.485 1.00 90.12 239 TRP A CA 1
ATOM 1850 C C . TRP A 1 239 ? 7.372 7.239 -19.922 1.00 90.12 239 TRP A C 1
ATOM 1852 O O . TRP A 1 239 ? 8.319 7.490 -20.664 1.00 90.12 239 TRP A O 1
ATOM 1862 N N . MET A 1 240 ? 7.093 5.994 -19.538 1.00 85.56 240 MET A N 1
ATOM 1863 C CA . MET A 1 240 ? 7.888 4.835 -19.945 1.00 85.56 240 MET A CA 1
ATOM 1864 C C . MET A 1 240 ? 7.807 4.576 -21.452 1.00 85.56 240 MET A C 1
ATOM 1866 O O . MET A 1 240 ? 8.799 4.173 -22.052 1.00 85.56 240 MET A O 1
ATOM 1870 N N . THR A 1 241 ? 6.656 4.842 -22.078 1.00 85.56 241 THR A N 1
ATOM 1871 C CA . THR A 1 241 ? 6.513 4.777 -23.541 1.00 85.56 241 THR A CA 1
ATOM 1872 C C . THR A 1 241 ? 7.391 5.826 -24.217 1.00 85.56 241 THR A C 1
ATOM 1874 O O . THR A 1 241 ? 8.131 5.504 -25.140 1.00 85.56 241 THR A O 1
ATOM 1877 N N . ALA A 1 242 ? 7.368 7.068 -23.728 1.00 84.50 242 ALA A N 1
ATOM 1878 C CA . ALA A 1 242 ? 8.220 8.141 -24.230 1.00 84.50 242 ALA A CA 1
ATOM 1879 C C . ALA A 1 242 ? 9.714 7.816 -24.049 1.00 84.50 242 ALA A C 1
ATOM 1881 O O . ALA A 1 242 ? 10.504 8.047 -24.963 1.00 84.50 242 ALA A O 1
ATOM 1882 N N . GLY A 1 243 ? 10.094 7.207 -22.922 1.00 79.25 243 GLY A N 1
ATOM 1883 C CA . GLY A 1 243 ? 11.453 6.712 -22.690 1.00 79.25 243 GLY A CA 1
ATOM 1884 C C . GLY A 1 243 ? 11.858 5.606 -23.668 1.00 79.25 243 GLY A C 1
ATOM 1885 O O . GLY A 1 243 ? 12.943 5.664 -24.238 1.00 79.25 243 GLY A O 1
ATOM 1886 N N . ALA A 1 244 ? 10.969 4.645 -23.941 1.00 74.62 244 ALA A N 1
ATOM 1887 C CA . ALA A 1 244 ? 11.205 3.589 -24.931 1.00 74.62 244 ALA A CA 1
ATOM 1888 C C . ALA A 1 244 ? 11.338 4.127 -26.370 1.00 74.62 244 ALA A C 1
ATOM 1890 O O . ALA A 1 244 ? 12.020 3.519 -27.191 1.00 74.62 244 ALA A O 1
ATOM 1891 N N . LEU A 1 245 ? 10.716 5.273 -26.666 1.00 77.62 245 LEU A N 1
ATOM 1892 C CA . LEU A 1 245 ? 10.828 5.994 -27.940 1.00 77.62 245 LEU A CA 1
ATOM 1893 C C . LEU A 1 245 ? 12.005 6.992 -27.979 1.00 77.62 245 LEU A C 1
ATOM 1895 O O . LEU A 1 245 ? 12.206 7.652 -28.999 1.00 77.62 245 LEU A O 1
ATOM 1899 N N . GLY A 1 246 ? 12.780 7.116 -26.894 1.00 73.06 246 GLY A N 1
ATOM 1900 C CA . GLY A 1 246 ? 13.954 7.992 -26.804 1.00 73.06 246 GLY A CA 1
ATOM 1901 C C . GLY A 1 246 ? 13.648 9.480 -26.591 1.00 73.06 246 GLY A C 1
ATOM 1902 O O . GLY A 1 246 ? 14.490 10.322 -26.886 1.00 73.06 246 GLY A O 1
ATOM 1903 N N . TRP A 1 247 ? 12.448 9.833 -26.120 1.00 72.31 247 TRP A N 1
ATOM 1904 C CA . TRP A 1 247 ? 12.003 11.230 -25.976 1.00 72.31 247 TRP A CA 1
ATOM 1905 C C . TRP A 1 247 ? 12.300 11.846 -24.609 1.00 72.31 247 TRP A C 1
ATOM 1907 O O . TRP A 1 247 ? 12.294 13.067 -24.467 1.00 72.31 247 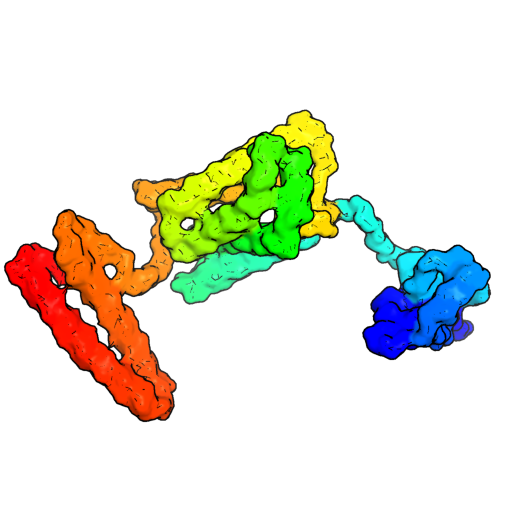TRP A O 1
ATOM 1917 N N . THR A 1 248 ? 12.533 11.022 -23.592 1.00 69.19 248 THR A N 1
ATOM 1918 C CA . THR A 1 248 ? 12.867 11.474 -22.240 1.00 69.19 248 THR A CA 1
ATOM 1919 C C . THR A 1 248 ? 14.271 11.013 -21.867 1.00 69.19 248 THR A C 1
ATOM 1921 O O . THR A 1 248 ? 14.740 9.998 -22.391 1.00 69.19 248 THR A O 1
ATOM 1924 N N . PRO A 1 249 ? 14.958 11.720 -20.948 1.00 58.69 249 PRO A N 1
ATOM 1925 C CA . PRO A 1 249 ? 16.161 11.208 -20.309 1.00 58.69 249 PRO A CA 1
ATOM 1926 C C . PRO A 1 249 ? 15.761 10.037 -19.401 1.00 58.69 249 PRO A C 1
ATOM 1928 O O . PRO A 1 249 ? 15.674 10.169 -18.182 1.00 58.69 249 PRO A O 1
ATOM 1931 N N . HIS A 1 250 ? 15.447 8.887 -19.999 1.00 52.50 250 HIS A N 1
ATOM 1932 C CA . HIS A 1 250 ? 15.318 7.640 -19.273 1.00 52.50 250 HIS A CA 1
ATOM 1933 C C . HIS A 1 250 ? 16.717 7.327 -18.752 1.00 52.50 250 HIS A C 1
ATOM 1935 O O . HIS A 1 250 ? 17.616 6.962 -19.509 1.00 52.50 250 HIS A O 1
ATOM 1941 N N . VAL A 1 251 ? 16.908 7.469 -17.442 1.00 49.84 251 VAL A N 1
ATOM 1942 C CA . VAL A 1 251 ? 18.059 6.862 -16.780 1.00 49.84 251 VAL A CA 1
ATOM 1943 C C . VAL A 1 251 ? 17.794 5.372 -16.870 1.00 49.84 251 VAL A C 1
ATOM 1945 O O . VAL A 1 251 ? 16.927 4.858 -16.159 1.00 49.84 251 VAL A O 1
ATOM 1948 N N . ALA A 1 252 ? 18.394 4.703 -17.860 1.00 46.19 252 ALA A N 1
ATOM 1949 C CA . ALA A 1 252 ? 18.352 3.250 -17.943 1.00 46.19 252 ALA A CA 1
ATOM 1950 C C . ALA A 1 252 ? 18.650 2.717 -16.533 1.00 46.19 252 ALA A C 1
ATOM 1952 O O . ALA A 1 252 ? 19.522 3.295 -15.870 1.00 46.19 252 ALA A O 1
ATOM 1953 N N . PRO A 1 253 ? 17.916 1.700 -16.030 1.00 43.75 253 PRO A N 1
ATOM 1954 C CA . PRO A 1 253 ? 18.256 1.107 -14.738 1.00 43.75 253 PRO A CA 1
ATOM 1955 C C . PRO A 1 253 ? 19.772 0.889 -14.709 1.00 43.75 253 PRO A C 1
ATOM 1957 O O . PRO A 1 253 ? 20.303 0.546 -15.775 1.00 43.75 253 PRO A O 1
ATOM 1960 N N . PRO A 1 254 ? 20.468 1.118 -13.569 1.00 40.88 254 PRO A N 1
ATOM 1961 C CA . PRO A 1 254 ? 21.885 0.796 -13.476 1.00 40.88 254 PRO A CA 1
ATOM 1962 C C . PRO A 1 254 ? 21.961 -0.619 -13.994 1.00 40.88 254 PRO A C 1
ATOM 1964 O O . PRO A 1 254 ? 21.226 -1.483 -13.505 1.00 40.88 254 PRO A O 1
ATOM 1967 N N . THR A 1 255 ? 22.637 -0.747 -15.131 1.00 40.78 255 THR A N 1
ATOM 1968 C CA . THR A 1 255 ? 22.414 -1.833 -16.069 1.00 40.78 255 THR A CA 1
ATOM 1969 C C . THR A 1 255 ? 22.301 -3.111 -15.267 1.00 40.78 255 THR A C 1
ATOM 1971 O O . THR A 1 255 ? 23.178 -3.404 -14.448 1.00 40.78 255 THR A O 1
ATOM 1974 N N . ALA A 1 256 ? 21.201 -3.850 -15.454 1.00 37.16 256 ALA A N 1
ATOM 1975 C CA . ALA A 1 256 ? 21.267 -5.283 -15.243 1.00 37.16 256 ALA A CA 1
ATOM 1976 C C . ALA A 1 256 ? 22.533 -5.692 -15.993 1.00 37.16 256 ALA A C 1
ATOM 1978 O O . ALA A 1 256 ? 22.581 -5.567 -17.220 1.00 37.16 256 ALA A O 1
ATOM 1979 N N . HIS A 1 257 ? 23.604 -5.938 -15.239 1.00 39.47 257 HIS A N 1
ATOM 1980 C CA . HIS A 1 257 ? 24.936 -6.105 -15.782 1.00 39.47 257 HIS A CA 1
ATOM 1981 C C . HIS A 1 257 ? 24.812 -7.227 -16.809 1.00 39.47 257 HIS A C 1
ATOM 1983 O O . HIS A 1 257 ? 24.549 -8.368 -16.446 1.00 39.47 257 HIS A O 1
ATOM 1989 N N . GLY A 1 258 ? 24.914 -6.875 -18.091 1.00 41.62 258 GLY A N 1
ATOM 1990 C CA . GLY A 1 258 ? 25.150 -7.844 -19.147 1.00 41.62 258 GLY A CA 1
ATOM 1991 C C . GLY A 1 258 ? 23.960 -8.591 -19.749 1.00 41.62 258 GLY A C 1
ATOM 1992 O O . GLY A 1 258 ? 24.148 -9.744 -20.121 1.00 41.62 258 GLY A O 1
ATOM 1993 N N . MET A 1 259 ? 22.787 -7.979 -19.954 1.00 39.78 259 MET A N 1
ATOM 1994 C CA . MET A 1 259 ? 21.805 -8.580 -20.879 1.00 39.78 259 MET A CA 1
ATOM 1995 C C . MET A 1 259 ? 21.212 -7.594 -21.889 1.00 39.78 259 MET A C 1
ATOM 1997 O O . MET A 1 259 ? 20.005 -7.397 -21.985 1.00 39.78 259 MET A O 1
ATOM 2001 N N . THR A 1 260 ? 22.084 -6.990 -22.699 1.00 46.31 260 THR A N 1
ATOM 2002 C CA . THR A 1 260 ? 21.693 -6.531 -24.038 1.00 46.31 260 THR A CA 1
ATOM 2003 C C . THR A 1 260 ? 21.566 -7.757 -24.938 1.00 46.31 260 THR A C 1
ATOM 2005 O O . THR A 1 260 ? 22.579 -8.355 -25.298 1.00 46.31 260 THR A O 1
ATOM 2008 N N . MET A 1 261 ? 20.333 -8.148 -25.285 1.00 44.41 261 MET A N 1
ATOM 2009 C CA . MET A 1 261 ? 20.097 -9.115 -26.363 1.00 44.41 261 MET A CA 1
ATOM 2010 C C . MET A 1 261 ? 20.723 -8.552 -27.646 1.00 44.41 261 MET A C 1
ATOM 2012 O O . MET A 1 261 ? 20.361 -7.442 -28.047 1.00 44.41 261 MET A O 1
ATOM 2016 N N . PRO A 1 262 ? 21.672 -9.253 -28.277 1.00 50.66 262 PRO A N 1
ATOM 2017 C CA . PRO A 1 262 ? 22.334 -8.729 -29.458 1.00 50.66 262 PRO A CA 1
ATOM 2018 C C . PRO A 1 262 ? 21.368 -8.706 -30.642 1.00 50.66 262 PRO A C 1
ATOM 2020 O O . PRO A 1 262 ? 20.647 -9.667 -30.898 1.00 50.66 262 PRO A O 1
ATOM 2023 N N . THR A 1 263 ? 21.354 -7.597 -31.377 1.00 53.44 263 THR A N 1
ATOM 2024 C CA . THR A 1 263 ? 20.499 -7.360 -32.549 1.00 53.44 263 THR A CA 1
ATOM 2025 C C . THR A 1 263 ? 21.051 -8.032 -33.816 1.00 53.44 263 THR A C 1
ATOM 2027 O O . THR A 1 263 ? 21.034 -7.432 -34.891 1.00 53.44 263 THR A O 1
ATOM 2030 N N . SER A 1 264 ? 21.601 -9.247 -33.719 1.00 55.03 264 SER A N 1
ATOM 2031 C CA . SER A 1 264 ? 21.983 -10.031 -34.899 1.00 55.03 264 SER A CA 1
ATOM 2032 C C . SER A 1 264 ? 20.774 -10.831 -35.384 1.00 55.03 264 SER A C 1
ATOM 2034 O O . SER A 1 264 ? 20.172 -11.569 -34.612 1.00 55.03 264 SER A O 1
ATOM 2036 N N . GLY A 1 265 ? 20.425 -10.739 -36.672 1.00 61.16 265 GLY A N 1
ATOM 2037 C CA . GLY A 1 265 ? 19.369 -11.582 -37.260 1.00 61.16 265 GLY A CA 1
ATOM 2038 C C . GLY A 1 265 ? 19.680 -13.091 -37.264 1.00 61.16 265 GLY A C 1
ATOM 2039 O O . GLY A 1 265 ? 18.825 -13.880 -37.651 1.00 61.16 265 GLY A O 1
ATOM 2040 N N . ASP A 1 266 ? 20.884 -13.484 -36.834 1.00 80.50 266 ASP A N 1
ATOM 2041 C CA . ASP A 1 266 ? 21.334 -14.863 -36.643 1.00 80.50 266 ASP A CA 1
ATOM 2042 C C . ASP A 1 266 ? 21.270 -15.259 -35.148 1.00 80.50 266 ASP A C 1
ATOM 2044 O O . ASP A 1 266 ? 21.956 -14.623 -34.332 1.00 80.50 266 ASP A O 1
ATOM 2048 N N . PRO A 1 267 ? 20.480 -16.288 -34.775 1.00 77.62 267 PRO A N 1
ATOM 2049 C CA . PRO A 1 267 ? 20.365 -16.776 -33.400 1.00 77.62 267 PRO A CA 1
ATOM 2050 C C . PRO A 1 267 ? 21.691 -17.218 -32.776 1.00 77.62 267 PRO A C 1
ATOM 2052 O O . PRO A 1 267 ? 21.900 -16.984 -31.585 1.00 77.62 267 PRO A O 1
ATOM 2055 N N . ASP A 1 268 ? 22.598 -17.809 -33.557 1.00 84.75 268 ASP A N 1
ATOM 2056 C CA . ASP A 1 268 ? 23.874 -18.316 -33.040 1.00 84.75 268 ASP A CA 1
ATOM 2057 C C . ASP A 1 268 ? 24.809 -17.161 -32.673 1.00 84.75 268 ASP A C 1
ATOM 2059 O O . ASP A 1 268 ? 25.433 -17.151 -31.609 1.00 84.75 268 ASP A O 1
ATOM 2063 N N . THR A 1 269 ? 24.861 -16.132 -33.521 1.00 85.38 269 THR A N 1
ATOM 2064 C CA . THR A 1 269 ? 25.588 -14.894 -33.225 1.00 85.38 269 THR A CA 1
ATOM 2065 C C . THR A 1 269 ? 25.022 -14.195 -31.988 1.00 85.38 269 THR A C 1
ATOM 2067 O O . THR A 1 269 ? 25.799 -13.795 -31.117 1.00 85.38 269 THR A O 1
ATOM 2070 N N . ALA A 1 270 ? 23.692 -14.117 -31.855 1.00 79.75 270 ALA A N 1
ATOM 2071 C CA . ALA A 1 270 ? 23.039 -13.499 -30.700 1.00 79.75 270 ALA A CA 1
ATOM 2072 C C . ALA A 1 270 ? 23.321 -14.281 -29.411 1.00 79.75 270 ALA A C 1
ATOM 2074 O O . ALA A 1 270 ? 23.588 -13.692 -28.363 1.00 79.75 270 ALA A O 1
ATOM 2075 N N . PHE A 1 271 ? 23.321 -15.611 -29.488 1.00 84.06 271 PHE A N 1
ATOM 2076 C CA . PHE A 1 271 ? 23.681 -16.469 -28.368 1.00 84.06 271 PHE A CA 1
ATOM 2077 C C . PHE A 1 271 ? 25.128 -16.219 -27.925 1.00 84.06 271 PHE A C 1
ATOM 2079 O O . PHE A 1 271 ? 25.373 -15.917 -26.760 1.00 84.06 271 PHE A O 1
ATOM 2086 N N . MET A 1 272 ? 26.086 -16.246 -28.855 1.00 88.62 272 MET A N 1
ATOM 2087 C CA . MET A 1 272 ? 27.508 -16.045 -28.547 1.00 88.62 272 MET A CA 1
ATOM 2088 C C . MET A 1 272 ? 27.794 -14.641 -27.995 1.00 88.62 272 MET A C 1
ATOM 2090 O O . MET A 1 272 ? 28.534 -14.484 -27.025 1.00 88.62 272 MET A O 1
ATOM 2094 N N . GLN A 1 273 ? 27.187 -13.607 -28.580 1.00 85.50 273 GLN A N 1
ATOM 2095 C CA . GLN A 1 273 ? 27.331 -12.227 -28.114 1.00 85.50 273 GLN A CA 1
ATOM 2096 C C . GLN A 1 273 ? 26.659 -11.995 -26.751 1.00 85.50 273 GLN A C 1
ATOM 2098 O O . GLN A 1 273 ? 27.164 -11.187 -25.975 1.00 85.50 273 GLN A O 1
ATOM 2103 N N . GLY A 1 274 ? 25.561 -12.696 -26.444 1.00 80.06 274 GLY A N 1
ATOM 2104 C CA . GLY A 1 274 ? 24.869 -12.626 -25.152 1.00 80.06 274 GLY A CA 1
ATOM 2105 C C . GLY A 1 274 ? 25.542 -13.441 -24.041 1.00 80.06 274 GLY A C 1
ATOM 2106 O O . GLY A 1 274 ? 25.495 -13.047 -22.877 1.00 80.06 274 GLY A O 1
ATOM 2107 N N . MET A 1 275 ? 26.219 -14.540 -24.381 1.00 88.75 275 MET A N 1
ATOM 2108 C CA . MET A 1 275 ? 26.921 -15.379 -23.402 1.00 88.75 275 MET A CA 1
ATOM 2109 C C . MET A 1 275 ? 28.238 -14.763 -22.916 1.00 88.75 275 MET A C 1
ATOM 2111 O O . MET A 1 275 ? 28.594 -14.932 -21.757 1.00 88.75 275 MET A O 1
ATOM 2115 N N . ILE A 1 276 ? 28.928 -13.954 -23.725 1.00 86.25 276 ILE A N 1
ATOM 2116 C CA . ILE A 1 276 ? 30.138 -13.240 -23.273 1.00 86.25 276 ILE A CA 1
ATOM 2117 C C . ILE A 1 276 ? 29.889 -12.366 -22.021 1.00 86.25 276 ILE A C 1
ATOM 2119 O O . ILE A 1 276 ? 30.632 -12.508 -21.047 1.00 86.25 276 ILE A O 1
ATOM 2123 N N . PRO A 1 277 ? 28.898 -11.450 -21.991 1.00 82.44 277 PRO A N 1
ATOM 2124 C CA . PRO A 1 277 ? 28.626 -10.655 -20.797 1.00 82.44 277 PRO A CA 1
ATOM 2125 C C . PRO A 1 277 ? 28.026 -11.479 -19.648 1.00 82.44 277 PRO A C 1
ATOM 2127 O O . PRO A 1 277 ? 28.400 -11.229 -18.505 1.00 82.44 277 PRO A O 1
ATOM 2130 N N . HIS A 1 278 ? 27.188 -12.486 -19.929 1.00 83.50 278 HIS A N 1
ATOM 2131 C CA . HIS A 1 278 ? 26.701 -13.431 -18.913 1.00 83.50 278 HIS A CA 1
ATOM 2132 C C . HIS A 1 278 ? 27.866 -14.089 -18.155 1.00 83.50 278 HIS A C 1
ATOM 2134 O O . HIS A 1 278 ? 27.879 -14.127 -16.922 1.00 83.50 278 HIS A O 1
ATOM 2140 N N . HIS A 1 279 ? 28.893 -14.528 -18.886 1.00 88.50 279 HIS A N 1
ATOM 2141 C CA . HIS A 1 279 ? 30.068 -15.150 -18.289 1.00 88.50 279 HIS A CA 1
ATOM 2142 C C . HIS A 1 279 ? 30.924 -14.175 -17.480 1.00 88.50 279 HIS A C 1
ATOM 2144 O O . HIS A 1 279 ? 31.413 -14.506 -16.398 1.00 88.50 279 HIS A O 1
ATOM 2150 N N . ARG A 1 280 ? 31.056 -12.930 -17.951 1.00 86.19 280 ARG A N 1
ATOM 2151 C CA . ARG A 1 280 ? 31.750 -11.868 -17.202 1.00 86.19 280 ARG A CA 1
ATOM 2152 C C . ARG A 1 280 ? 31.091 -11.602 -15.848 1.00 86.19 280 ARG A C 1
ATOM 2154 O O . ARG A 1 280 ? 31.801 -11.486 -14.855 1.00 86.19 280 ARG A O 1
ATOM 2161 N N . SER A 1 281 ? 29.759 -11.592 -15.780 1.00 78.88 281 SER A N 1
ATOM 2162 C CA . SER A 1 281 ? 29.035 -11.429 -14.513 1.00 78.88 281 SER A CA 1
ATOM 2163 C C . SER A 1 281 ? 29.336 -12.552 -13.516 1.00 78.88 281 SER A C 1
ATOM 2165 O O . SER A 1 281 ? 29.548 -12.286 -12.331 1.00 78.88 281 SER A O 1
ATOM 2167 N N . ALA A 1 282 ? 29.412 -13.803 -13.980 1.00 81.50 282 ALA A N 1
ATOM 2168 C CA . ALA A 1 282 ? 29.766 -14.933 -13.124 1.00 81.50 282 ALA A CA 1
ATOM 2169 C C . ALA A 1 282 ? 31.226 -14.865 -12.636 1.00 81.50 282 ALA A C 1
ATOM 2171 O O . ALA A 1 282 ? 31.499 -15.153 -11.469 1.00 81.50 282 ALA A O 1
ATOM 2172 N N . ILE A 1 283 ? 32.154 -14.417 -13.490 1.00 90.31 283 ILE A N 1
ATOM 2173 C CA . ILE A 1 283 ? 33.555 -14.157 -13.117 1.00 90.31 283 ILE A CA 1
ATOM 2174 C C . ILE A 1 283 ? 33.644 -13.068 -12.045 1.00 90.31 283 ILE A C 1
ATOM 2176 O O . ILE A 1 283 ? 34.385 -13.221 -11.072 1.00 90.31 283 ILE A O 1
ATOM 2180 N N . ASP A 1 284 ? 32.888 -11.979 -12.185 1.00 86.12 284 ASP A N 1
ATOM 2181 C CA . ASP A 1 284 ? 32.900 -10.883 -11.216 1.00 86.12 284 ASP A CA 1
ATOM 2182 C C . ASP A 1 284 ? 32.375 -11.336 -9.846 1.00 86.12 284 ASP A C 1
ATOM 2184 O O . ASP A 1 284 ? 32.983 -11.024 -8.819 1.00 86.12 284 ASP A O 1
ATOM 2188 N N . MET A 1 285 ? 31.328 -12.167 -9.813 1.00 83.50 285 MET A N 1
ATOM 2189 C CA . MET A 1 285 ? 30.859 -12.800 -8.575 1.00 83.50 285 MET A CA 1
ATOM 2190 C C . MET A 1 285 ? 31.898 -13.760 -7.975 1.00 83.50 285 MET A C 1
ATOM 2192 O O . MET A 1 285 ? 32.138 -13.739 -6.765 1.00 83.50 285 MET A O 1
ATOM 2196 N N . ALA A 1 286 ? 32.560 -14.570 -8.802 1.00 90.88 286 ALA A N 1
ATOM 2197 C CA . ALA A 1 286 ? 33.603 -15.484 -8.344 1.00 90.88 286 ALA A CA 1
ATOM 2198 C C . ALA A 1 286 ? 34.818 -14.734 -7.757 1.00 90.88 286 ALA A C 1
ATOM 2200 O O . ALA A 1 286 ? 35.377 -15.147 -6.739 1.00 90.88 286 ALA A O 1
ATOM 2201 N N . LYS A 1 287 ? 35.188 -13.574 -8.317 1.00 88.38 287 LYS A N 1
ATOM 2202 C CA . LYS A 1 287 ? 36.240 -12.703 -7.759 1.00 88.38 287 LYS A CA 1
ATOM 2203 C C . LYS A 1 287 ? 35.883 -12.173 -6.369 1.00 88.38 287 LYS A C 1
ATOM 2205 O O . LYS A 1 287 ? 36.764 -12.085 -5.514 1.00 88.38 287 LYS A O 1
ATOM 2210 N N . VAL A 1 288 ? 34.610 -11.859 -6.113 1.00 88.31 288 VAL A N 1
ATOM 2211 C CA . VAL A 1 288 ? 34.137 -11.476 -4.769 1.00 88.31 288 VAL A CA 1
ATOM 2212 C C . VAL A 1 288 ? 34.309 -12.638 -3.790 1.00 88.31 288 VAL A C 1
ATOM 2214 O O . VAL A 1 288 ? 34.859 -12.444 -2.707 1.00 88.31 288 VAL A O 1
ATOM 2217 N N . ALA A 1 289 ? 33.935 -13.859 -4.185 1.00 89.06 289 ALA A N 1
ATOM 2218 C CA . ALA A 1 289 ? 34.118 -15.049 -3.353 1.00 89.06 289 ALA A CA 1
ATOM 2219 C C . ALA A 1 289 ? 35.602 -15.335 -3.037 1.00 89.06 289 ALA A C 1
ATOM 2221 O O . ALA A 1 289 ? 35.928 -15.716 -1.913 1.00 89.06 289 ALA A O 1
ATOM 2222 N N . LEU A 1 290 ? 36.522 -15.088 -3.978 1.00 90.94 290 LEU A N 1
ATOM 2223 C CA . LEU A 1 290 ? 37.967 -15.201 -3.735 1.00 90.94 290 LEU A CA 1
ATOM 2224 C C . LEU A 1 290 ? 38.535 -14.102 -2.830 1.00 90.94 290 LEU A C 1
ATOM 2226 O O . LEU A 1 290 ? 39.523 -14.340 -2.128 1.00 90.94 290 LEU A O 1
ATOM 2230 N N . ARG A 1 291 ? 37.950 -12.905 -2.845 1.00 88.50 291 ARG A N 1
ATOM 2231 C CA . ARG A 1 291 ? 38.402 -11.786 -2.012 1.00 88.50 291 ARG A CA 1
ATOM 2232 C C . ARG A 1 291 ? 37.889 -11.903 -0.577 1.00 88.50 291 ARG A C 1
ATOM 2234 O O . ARG A 1 291 ? 38.677 -11.777 0.354 1.00 88.50 291 ARG A O 1
ATOM 2241 N N . ASP A 1 292 ? 36.600 -12.193 -0.417 1.00 88.31 292 ASP A N 1
ATOM 2242 C CA . ASP A 1 292 ? 35.893 -12.044 0.861 1.00 88.31 292 ASP A CA 1
ATOM 2243 C C . ASP A 1 292 ? 35.514 -13.398 1.504 1.00 88.31 292 ASP A C 1
ATOM 2245 O O . ASP A 1 292 ? 35.208 -13.468 2.697 1.00 88.31 292 ASP A O 1
ATOM 2249 N N . GLY A 1 293 ? 35.541 -14.493 0.734 1.00 86.06 293 GLY A N 1
ATOM 2250 C CA . GLY A 1 293 ? 35.177 -15.834 1.196 1.00 86.06 293 GLY A CA 1
ATOM 2251 C C . GLY A 1 293 ? 36.246 -16.482 2.080 1.00 86.06 293 GLY A C 1
ATOM 2252 O O . GLY A 1 293 ? 37.446 -16.366 1.816 1.00 86.06 293 GLY A O 1
ATOM 2253 N N . LYS A 1 294 ? 35.801 -17.200 3.120 1.00 90.31 294 LYS A N 1
ATOM 2254 C CA . LYS A 1 294 ? 36.662 -17.886 4.108 1.00 90.31 294 LYS A CA 1
ATOM 2255 C C . LYS A 1 294 ? 36.689 -19.409 3.962 1.00 90.31 294 LYS A C 1
ATOM 2257 O O . LYS A 1 294 ? 37.610 -20.041 4.467 1.00 90.31 294 LYS A O 1
ATOM 2262 N N . ASP A 1 295 ? 35.689 -19.977 3.296 1.00 95.62 295 ASP A N 1
ATOM 2263 C CA . ASP A 1 295 ? 35.578 -21.415 3.067 1.00 95.62 295 ASP A CA 1
ATOM 2264 C C . ASP A 1 295 ? 36.520 -21.841 1.917 1.00 95.62 295 ASP A C 1
ATOM 2266 O O . ASP A 1 295 ? 36.437 -21.262 0.826 1.00 95.62 295 ASP A O 1
ATOM 2270 N N . PRO A 1 296 ? 37.446 -22.790 2.143 1.00 94.25 296 PRO A N 1
ATOM 2271 C CA . PRO A 1 296 ? 38.426 -23.196 1.139 1.00 94.25 296 PRO A CA 1
ATOM 2272 C C . PRO A 1 296 ? 37.797 -23.867 -0.090 1.00 94.25 296 PRO A C 1
ATOM 2274 O O . PRO A 1 296 ? 38.284 -23.637 -1.198 1.00 94.25 296 PRO A O 1
ATOM 2277 N N . ASP A 1 297 ? 36.703 -24.613 0.070 1.00 93.50 297 ASP A N 1
ATOM 2278 C CA . ASP A 1 297 ? 36.039 -25.321 -1.029 1.00 93.50 297 ASP A CA 1
ATOM 2279 C C . ASP A 1 297 ? 35.298 -24.329 -1.932 1.00 93.50 297 ASP A C 1
ATOM 2281 O O . ASP A 1 297 ? 35.375 -24.398 -3.161 1.00 93.50 297 ASP A O 1
ATOM 2285 N N . VAL A 1 298 ? 34.660 -23.318 -1.331 1.00 91.12 298 VAL A N 1
ATOM 2286 C CA . VAL A 1 298 ? 34.008 -22.224 -2.073 1.00 91.12 298 VAL A CA 1
ATOM 2287 C C . VAL A 1 298 ? 35.031 -21.396 -2.854 1.00 91.12 298 VAL A C 1
ATOM 2289 O O . VAL A 1 298 ? 34.778 -20.997 -3.992 1.00 91.12 298 VAL A O 1
ATOM 2292 N N . ARG A 1 299 ? 36.208 -21.144 -2.271 1.00 95.12 299 ARG A N 1
ATOM 2293 C CA . ARG A 1 299 ? 37.295 -20.425 -2.952 1.00 95.12 299 ARG A CA 1
ATOM 2294 C C . ARG A 1 299 ? 37.886 -21.247 -4.098 1.00 95.12 299 ARG A C 1
ATOM 2296 O O . ARG A 1 299 ? 38.169 -20.678 -5.150 1.00 95.12 299 ARG A O 1
ATOM 2303 N N . ALA A 1 300 ? 38.048 -22.559 -3.922 1.00 95.31 300 ALA A N 1
ATOM 2304 C CA . ALA A 1 300 ? 38.501 -23.452 -4.986 1.00 95.31 300 ALA A CA 1
ATOM 2305 C C . ALA A 1 300 ? 37.509 -23.454 -6.161 1.00 95.31 300 ALA A C 1
ATOM 2307 O O . ALA A 1 300 ? 37.904 -23.194 -7.298 1.00 95.31 300 ALA A O 1
ATOM 2308 N N . LEU A 1 301 ? 36.211 -23.602 -5.875 1.00 94.81 301 LEU A N 1
ATOM 2309 C CA . LEU A 1 301 ? 35.157 -23.523 -6.886 1.00 94.81 301 LEU A CA 1
ATOM 2310 C C . LEU A 1 301 ? 35.159 -22.173 -7.618 1.00 94.81 301 LEU A C 1
ATOM 2312 O O . LEU A 1 301 ? 35.052 -22.132 -8.841 1.00 94.81 301 LEU A O 1
ATOM 2316 N N . ALA A 1 302 ? 35.322 -21.061 -6.897 1.00 94.56 302 ALA A N 1
ATOM 2317 C CA . ALA A 1 302 ? 35.389 -19.735 -7.505 1.00 94.56 302 ALA A CA 1
ATOM 2318 C C . ALA A 1 302 ? 36.590 -19.590 -8.458 1.00 94.56 302 ALA A C 1
ATOM 2320 O O . ALA A 1 302 ? 36.448 -19.044 -9.552 1.00 94.56 302 ALA A O 1
ATOM 2321 N N . ALA A 1 303 ? 37.762 -20.112 -8.083 1.00 96.12 303 ALA A N 1
ATOM 2322 C CA . ALA A 1 303 ? 38.925 -20.130 -8.965 1.00 96.12 303 ALA A CA 1
ATOM 2323 C C . ALA A 1 303 ? 38.683 -20.981 -10.223 1.00 96.12 303 ALA A C 1
ATOM 2325 O O . ALA A 1 303 ? 39.150 -20.618 -11.304 1.00 96.12 303 ALA A O 1
ATOM 2326 N N . ASP A 1 304 ? 37.972 -22.101 -10.100 1.00 96.50 304 ASP A N 1
ATOM 2327 C CA . ASP A 1 304 ? 37.641 -22.987 -11.221 1.00 96.50 304 ASP A CA 1
ATOM 2328 C C . ASP A 1 304 ? 36.649 -22.333 -12.184 1.00 96.50 304 ASP A C 1
ATOM 2330 O O . ASP A 1 304 ? 36.867 -22.356 -13.396 1.00 96.50 304 ASP A O 1
ATOM 2334 N N . VAL A 1 305 ? 35.621 -21.668 -11.645 1.00 95.12 305 VAL A N 1
ATOM 2335 C CA . VAL A 1 305 ? 34.648 -20.888 -12.421 1.00 95.12 305 VAL A CA 1
ATOM 2336 C C . VAL A 1 305 ? 35.344 -19.798 -13.230 1.00 95.12 305 VAL A C 1
ATOM 2338 O O . VAL A 1 305 ? 35.070 -19.675 -14.420 1.00 95.12 305 VAL A O 1
ATOM 2341 N N . ILE A 1 306 ? 36.274 -19.046 -12.630 1.00 94.94 306 ILE A N 1
ATOM 2342 C CA . ILE A 1 306 ? 37.015 -17.999 -13.352 1.00 94.94 306 ILE A CA 1
ATOM 2343 C C . ILE A 1 306 ? 37.783 -18.602 -14.530 1.00 94.94 306 ILE A C 1
ATOM 2345 O O . ILE A 1 306 ? 37.633 -18.137 -15.656 1.00 94.94 306 ILE A O 1
ATOM 2349 N N . ARG A 1 307 ? 38.552 -19.677 -14.298 1.00 96.25 307 ARG A N 1
ATOM 2350 C CA . ARG A 1 307 ? 39.351 -20.311 -15.361 1.00 96.25 307 ARG A CA 1
ATOM 2351 C C . ARG A 1 307 ? 38.486 -20.859 -16.492 1.00 96.25 307 ARG A C 1
ATOM 2353 O O . ARG A 1 307 ? 38.825 -20.663 -17.657 1.00 96.25 307 ARG A O 1
ATOM 2360 N N . ALA A 1 308 ? 37.397 -21.549 -16.157 1.00 95.12 308 ALA A N 1
ATOM 2361 C CA . ALA A 1 308 ? 36.496 -22.124 -17.148 1.00 95.12 308 ALA A CA 1
ATOM 2362 C C . ALA A 1 308 ? 35.817 -21.027 -17.978 1.00 95.12 308 ALA A C 1
ATOM 2364 O O . ALA A 1 308 ? 35.846 -21.070 -19.207 1.00 95.12 308 ALA A O 1
ATOM 2365 N N . GLN A 1 309 ? 35.274 -20.003 -17.318 1.00 96.00 309 GLN A N 1
ATOM 2366 C CA . GLN A 1 309 ? 34.511 -18.968 -18.006 1.00 96.00 309 GLN A CA 1
ATOM 2367 C C . GLN A 1 309 ? 35.389 -17.998 -18.805 1.00 96.00 309 GLN A C 1
ATOM 2369 O O . GLN A 1 309 ? 34.972 -17.581 -19.883 1.00 96.00 309 GLN A O 1
ATOM 2374 N N . ASP A 1 310 ? 36.622 -17.709 -18.372 1.00 96.38 310 ASP A N 1
ATOM 2375 C CA . ASP A 1 310 ? 37.591 -16.966 -19.195 1.00 96.38 310 ASP A CA 1
ATOM 2376 C C . ASP A 1 310 ? 37.944 -17.738 -20.479 1.00 96.38 310 ASP A C 1
ATOM 2378 O O . ASP A 1 310 ? 38.003 -17.156 -21.569 1.00 96.38 310 ASP A O 1
ATOM 2382 N N . ALA A 1 311 ? 38.132 -19.060 -20.380 1.00 96.00 311 ALA A N 1
ATOM 2383 C CA . ALA A 1 311 ? 38.401 -19.903 -21.542 1.00 96.00 311 ALA A CA 1
ATOM 2384 C C . ALA A 1 311 ? 37.206 -19.942 -22.511 1.00 96.00 311 ALA A C 1
ATOM 2386 O O . ALA A 1 311 ? 37.392 -19.851 -23.726 1.00 96.00 311 ALA A O 1
ATOM 2387 N N . GLU A 1 312 ? 35.981 -20.035 -21.992 1.00 95.88 312 GLU A N 1
ATOM 2388 C CA . GLU A 1 312 ? 34.757 -20.004 -22.799 1.00 95.88 312 GLU A CA 1
ATOM 2389 C C . GLU A 1 312 ? 34.547 -18.638 -23.468 1.00 95.88 312 GLU A C 1
ATOM 2391 O O . GLU A 1 312 ? 34.236 -18.583 -24.659 1.00 95.88 312 GLU A O 1
ATOM 2396 N N . ILE A 1 313 ? 34.815 -17.527 -22.770 1.00 94.88 313 ILE A N 1
ATOM 2397 C CA . ILE A 1 313 ? 34.798 -16.182 -23.368 1.00 94.88 313 ILE A CA 1
ATOM 2398 C C . ILE A 1 313 ? 35.775 -16.103 -24.543 1.00 94.88 313 ILE A C 1
ATOM 2400 O O . ILE A 1 313 ? 35.395 -15.632 -25.617 1.00 94.88 313 ILE A O 1
ATOM 2404 N N . ALA A 1 314 ? 37.006 -16.592 -24.379 1.00 95.31 314 ALA A N 1
ATOM 2405 C CA . ALA A 1 314 ? 37.998 -16.588 -25.452 1.00 95.31 314 ALA A CA 1
ATOM 2406 C C . ALA A 1 314 ? 37.531 -17.404 -26.674 1.00 95.31 314 ALA A C 1
ATOM 2408 O O . ALA A 1 314 ? 37.698 -16.970 -27.818 1.00 95.31 314 ALA A O 1
ATOM 2409 N N . GLN A 1 315 ? 36.888 -18.555 -26.450 1.00 95.38 315 GLN A N 1
ATOM 2410 C CA . GLN A 1 315 ? 36.319 -19.372 -27.526 1.00 95.38 315 GLN A CA 1
ATOM 2411 C C . GLN A 1 315 ? 35.190 -18.646 -28.267 1.00 95.38 315 GLN A C 1
ATOM 2413 O O . GLN A 1 315 ? 35.181 -18.635 -29.502 1.00 95.38 315 GLN A O 1
ATOM 2418 N N . MET A 1 316 ? 34.274 -18.003 -27.538 1.00 94.44 316 MET A N 1
ATOM 2419 C CA . MET A 1 316 ? 33.162 -17.243 -28.117 1.00 94.44 316 MET A CA 1
ATOM 2420 C C . MET A 1 316 ? 33.655 -16.022 -28.904 1.00 94.44 316 MET A C 1
ATOM 2422 O O . MET A 1 316 ? 33.212 -15.786 -30.028 1.00 94.44 316 MET A O 1
ATOM 2426 N N . GLN A 1 317 ? 34.636 -15.287 -28.374 1.00 93.69 317 GLN A N 1
ATOM 2427 C CA . GLN A 1 317 ? 35.264 -14.160 -29.072 1.00 93.69 317 GLN A CA 1
ATOM 2428 C C . GLN A 1 317 ? 35.945 -14.603 -30.371 1.00 93.69 317 GLN A C 1
ATOM 2430 O O . GLN A 1 317 ? 35.745 -13.984 -31.416 1.00 93.69 317 GLN A O 1
ATOM 2435 N N . ALA A 1 318 ? 36.693 -15.709 -30.339 1.00 94.56 318 ALA A N 1
ATOM 2436 C CA . ALA A 1 318 ? 37.314 -16.270 -31.534 1.00 94.56 318 ALA A CA 1
ATOM 2437 C C . ALA A 1 318 ? 36.271 -16.759 -32.555 1.00 94.56 318 ALA A C 1
ATOM 2439 O O . ALA A 1 318 ? 36.468 -16.625 -33.765 1.00 94.56 318 ALA A O 1
ATOM 2440 N N . TRP A 1 319 ? 35.154 -17.324 -32.088 1.00 94.38 319 TRP A N 1
ATOM 2441 C CA . TRP A 1 319 ? 34.054 -17.765 -32.945 1.00 94.38 319 TRP A CA 1
ATOM 2442 C C . TRP A 1 319 ? 33.386 -16.596 -33.681 1.00 94.38 319 TRP A C 1
ATOM 2444 O O . TRP A 1 319 ? 33.130 -16.720 -34.883 1.00 94.38 319 TRP A O 1
ATOM 2454 N N . LEU A 1 320 ? 33.167 -15.473 -32.986 1.00 92.06 320 LEU A N 1
ATOM 2455 C CA . LEU A 1 320 ? 32.595 -14.242 -33.545 1.00 92.06 320 LEU A CA 1
ATOM 2456 C C . LEU A 1 320 ? 33.561 -13.562 -34.522 1.00 92.06 320 LEU A C 1
ATOM 2458 O O . LEU A 1 320 ? 33.165 -13.216 -35.636 1.00 92.06 320 LEU A O 1
ATOM 2462 N N . ALA A 1 321 ? 34.847 -13.478 -34.164 1.00 91.75 321 ALA A N 1
ATOM 2463 C CA . ALA A 1 321 ? 35.884 -12.899 -35.016 1.00 91.75 321 ALA A CA 1
ATOM 2464 C C . ALA A 1 321 ? 35.996 -13.621 -36.370 1.00 91.75 321 ALA A C 1
ATOM 2466 O O . ALA A 1 321 ? 36.051 -12.973 -37.414 1.00 91.75 321 ALA A O 1
ATOM 2467 N N . ARG A 1 322 ? 35.938 -14.964 -36.379 1.00 93.25 322 ARG A N 1
ATOM 2468 C CA . ARG A 1 322 ? 35.934 -15.763 -37.623 1.00 93.25 322 ARG A CA 1
ATOM 2469 C C . ARG A 1 322 ? 34.740 -15.481 -38.540 1.00 93.25 322 ARG A C 1
ATOM 2471 O O . ARG A 1 322 ? 34.800 -15.816 -39.717 1.00 93.25 322 ARG A O 1
ATOM 2478 N N . ARG A 1 323 ? 33.661 -14.899 -38.013 1.00 90.25 323 ARG A N 1
ATOM 2479 C CA . ARG A 1 323 ? 32.425 -14.580 -38.744 1.00 90.25 323 ARG A CA 1
ATOM 2480 C C . ARG A 1 323 ? 32.269 -13.090 -39.035 1.00 90.25 323 ARG A C 1
ATOM 2482 O O . ARG A 1 323 ? 31.210 -12.677 -39.495 1.00 90.25 323 ARG A O 1
ATOM 2489 N N . GLY A 1 324 ? 33.298 -12.286 -38.754 1.00 87.88 324 GLY A N 1
ATOM 2490 C CA . GLY A 1 324 ? 33.240 -10.831 -38.904 1.00 87.88 324 GLY A CA 1
ATOM 2491 C C . GLY A 1 324 ? 32.210 -10.168 -37.986 1.00 87.88 324 GLY A C 1
ATOM 2492 O O . GLY A 1 324 ? 31.797 -9.043 -38.250 1.00 87.88 324 GLY A O 1
ATOM 2493 N N . GLN A 1 325 ? 31.776 -10.862 -36.932 1.00 84.00 325 GLN A N 1
ATOM 2494 C CA . GLN A 1 325 ? 30.808 -10.346 -35.974 1.00 84.00 325 GLN A CA 1
ATOM 2495 C C . GLN A 1 325 ? 31.547 -9.687 -34.807 1.00 84.00 325 GLN A C 1
ATOM 2497 O O . GLN A 1 325 ? 32.553 -10.228 -34.335 1.00 84.00 325 GLN A O 1
ATOM 2502 N N . PRO A 1 326 ? 31.070 -8.537 -34.304 1.00 80.94 326 PRO A N 1
ATOM 2503 C CA . PRO A 1 326 ? 31.684 -7.908 -33.149 1.00 80.94 326 PRO A CA 1
ATOM 2504 C C . PRO A 1 326 ? 31.505 -8.802 -31.919 1.00 80.94 326 PRO A C 1
ATOM 2506 O O . PRO A 1 326 ? 30.414 -9.309 -31.652 1.00 80.94 326 PRO A O 1
ATOM 2509 N N . ALA A 1 327 ? 32.571 -8.984 -31.142 1.00 67.00 327 ALA A N 1
ATOM 2510 C CA . ALA A 1 327 ? 32.457 -9.521 -29.794 1.00 67.00 327 ALA A CA 1
ATOM 2511 C C . ALA A 1 327 ? 31.764 -8.457 -28.941 1.00 67.00 327 ALA A C 1
ATOM 2513 O O . ALA A 1 327 ? 32.383 -7.445 -28.626 1.00 67.00 327 ALA A O 1
ATOM 2514 N N . GLY A 1 328 ? 30.474 -8.646 -28.646 1.00 63.22 328 GLY A N 1
ATOM 2515 C CA . GLY A 1 328 ? 29.646 -7.676 -27.927 1.00 63.22 328 GLY A CA 1
ATOM 2516 C C . GLY A 1 328 ? 30.398 -7.022 -26.761 1.00 63.22 328 GLY A C 1
ATOM 2517 O O . GLY A 1 328 ? 30.806 -7.684 -25.804 1.00 63.22 328 GLY A O 1
ATOM 2518 N N . GLY A 1 329 ? 30.629 -5.717 -26.884 1.00 47.53 329 GLY A N 1
ATOM 2519 C CA . GLY A 1 329 ? 31.404 -4.900 -25.962 1.00 47.53 329 GLY A CA 1
ATOM 2520 C C . GLY A 1 329 ? 31.125 -3.431 -26.253 1.00 47.53 329 GLY A C 1
ATOM 2521 O O . GLY A 1 329 ? 31.136 -3.020 -27.408 1.00 47.53 329 GLY A O 1
ATOM 2522 N N . MET A 1 330 ? 30.791 -2.698 -25.194 1.00 40.47 330 MET A N 1
ATOM 2523 C CA . MET A 1 330 ? 30.238 -1.345 -25.184 1.00 40.47 330 MET A CA 1
ATOM 2524 C C . MET A 1 330 ? 30.921 -0.401 -26.183 1.00 40.47 330 MET A C 1
ATOM 2526 O O . MET A 1 330 ? 32.117 -0.137 -26.071 1.00 40.47 330 MET A O 1
ATOM 2530 N N . ALA A 1 331 ? 30.141 0.133 -27.128 1.00 30.02 331 ALA A N 1
ATOM 2531 C CA . ALA A 1 331 ? 30.483 1.404 -27.746 1.00 30.02 331 ALA A CA 1
ATOM 2532 C C . ALA A 1 331 ? 30.514 2.442 -26.616 1.00 30.02 331 ALA A C 1
ATOM 2534 O O . ALA A 1 331 ? 29.522 2.595 -25.900 1.00 30.02 331 ALA A O 1
ATOM 2535 N N . HIS A 1 332 ? 31.691 3.028 -26.409 1.00 32.56 332 HIS A N 1
ATOM 2536 C CA . HIS A 1 332 ? 31.896 4.175 -25.533 1.00 32.56 332 HIS A CA 1
ATOM 2537 C C . HIS A 1 332 ? 31.014 5.352 -25.949 1.00 32.56 332 HIS A C 1
ATOM 2539 O O . HIS A 1 332 ? 30.819 5.536 -27.173 1.00 32.56 332 HIS A O 1
#